Protein AF-0000000069711345 (afdb_homodimer)

InterPro domains:
  IPR002145 Ribbon-helix-helix protein, CopG [PF01402] (5-45)
  IPR010985 Ribbon-helix-helix [SSF47598] (5-46)
  IPR013321 Arc-type ribbon-helix-helix [G3DSA:1.10.1220.10] (12-53)

Sequence (204 aa):
MSTIKPVSVKLDADIKARVEHLAETRKRSSHWMMREAIREYVEREEKREALQQEALRAWEEHQTSGLHVTGDEVVSWLESWGSENEQAALHATNSLHCHCITMSTIKPVSVKLDADIKARVEHLAETRKRSSHWMMREAIREYVEREEKREALQQEALRAWEEHQTSGLHVTGDEVVSWLESWGSENEQAALHATNSLHCHCIT

Radius of gyration: 35.22 Å; Cα contacts (8 Å, |Δi|>4): 129; chains: 2; bounding box: 77×101×79 Å

Secondary structure (DSSP, 8-state):
---EEEEEEEEEHHHHHHHHHHHHHTT--HHHHHHHHHHHHHHHHHHHHHHHHHHHHHHHHHHHHHHHHHHHHHHHHHHHTTSTT-------S---------/---EEEEEEEEEHHHHHHHHHHHHHTT--HHHHHHHHHHHHHHHHHHHHHHHHHHHHHHHHHHHHHHHHHHHHHHHHHHHTTSTT-------S---------

Foldseek 3Di:
DPDDDDDDDDDDPVVLVVLCVVCVVVVHHSVVSVVVVVVVVVVVVVVVVVVVVVVVVVVVVVVVVVVVVVVVVVVVQVVLPPPPCNDPPPPDPPVPPPPPDD/DPDDDDDDDDDDPVVLVVLCVVCVVVVHDSVVSVVVVVVVVVVVVVVVVVVVVVVVVVVVVVVVVVVVVVVVVVVVQVVLPPPPCNDDPPPPPPVPPPPPDD

Structure (mmCIF, N/CA/C/O backbone):
data_AF-0000000069711345-model_v1
#
loop_
_entity.id
_entity.type
_entity.pdbx_description
1 polymer 'Transcriptional regulator CopG family'
#
loop_
_atom_site.group_PDB
_atom_site.id
_atom_site.type_symbol
_atom_site.label_atom_id
_atom_site.label_alt_id
_atom_site.label_comp_id
_atom_site.label_asym_id
_atom_site.label_entity_id
_atom_site.label_seq_id
_atom_site.pdbx_PDB_ins_code
_atom_site.Cartn_x
_atom_site.Cartn_y
_atom_site.Cartn_z
_atom_site.occupancy
_atom_site.B_iso_or_equiv
_atom_site.auth_seq_id
_atom_site.auth_comp_id
_atom_site.auth_asym_id
_atom_site.auth_atom_id
_atom_site.pdbx_PDB_model_num
ATOM 1 N N . MET A 1 1 ? 23.875 -12.602 9.477 1 54.06 1 MET A N 1
ATOM 2 C CA . MET A 1 1 ? 23.5 -11.195 9.359 1 54.06 1 MET A CA 1
ATOM 3 C C . MET A 1 1 ? 23.062 -10.867 7.938 1 54.06 1 MET A C 1
ATOM 5 O O . MET A 1 1 ? 23.672 -11.336 6.973 1 54.06 1 MET A O 1
ATOM 9 N N . SER A 1 2 ? 21.859 -10.484 7.707 1 69.69 2 SER A N 1
ATOM 10 C CA . SER A 1 2 ? 21.406 -10.391 6.32 1 69.69 2 SER A CA 1
ATOM 11 C C . SER A 1 2 ? 22.281 -9.422 5.527 1 69.69 2 SER A C 1
ATOM 13 O O . SER A 1 2 ? 22.625 -8.336 6.008 1 69.69 2 SER A O 1
ATOM 15 N N . THR A 1 3 ? 23.172 -9.922 4.676 1 90.44 3 THR A N 1
ATOM 16 C CA . THR A 1 3 ? 24.031 -9.188 3.764 1 90.44 3 THR A CA 1
ATOM 17 C C . THR A 1 3 ? 23.281 -8.047 3.094 1 90.44 3 THR A C 1
ATOM 19 O O . THR A 1 3 ? 22.109 -8.211 2.713 1 90.44 3 THR A O 1
ATOM 22 N N . ILE A 1 4 ? 23.75 -6.852 3.26 1 92.69 4 ILE A N 1
ATOM 23 C CA . ILE A 1 4 ? 23.188 -5.664 2.635 1 92.69 4 ILE A CA 1
ATOM 24 C C . ILE A 1 4 ? 23.766 -5.492 1.232 1 92.69 4 ILE A C 1
ATOM 26 O O . ILE A 1 4 ? 24.969 -5.672 1.023 1 92.69 4 ILE A O 1
ATOM 30 N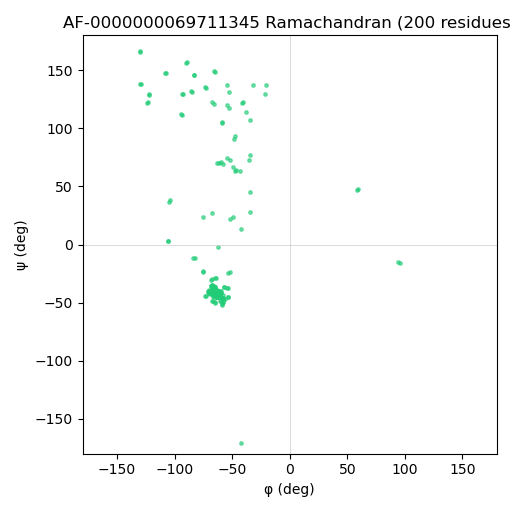 N . LYS A 1 5 ? 22.891 -5.27 0.294 1 94.38 5 LYS A N 1
ATOM 31 C CA . LYS A 1 5 ? 23.297 -5.082 -1.096 1 94.38 5 LYS A CA 1
ATOM 32 C C . LYS A 1 5 ? 22.797 -3.746 -1.64 1 94.38 5 LYS A C 1
ATOM 34 O O . LYS A 1 5 ? 21.609 -3.453 -1.576 1 94.38 5 LYS A O 1
ATOM 39 N N . PRO A 1 6 ? 23.734 -2.945 -2.098 1 96 6 PRO A N 1
ATOM 40 C CA . PRO A 1 6 ? 23.297 -1.698 -2.734 1 96 6 PRO A CA 1
ATOM 41 C C . PRO A 1 6 ? 22.688 -1.923 -4.117 1 96 6 PRO A C 1
ATOM 43 O O . PRO A 1 6 ? 23.172 -2.768 -4.875 1 96 6 PRO A O 1
ATOM 46 N N . VAL A 1 7 ? 21.609 -1.286 -4.375 1 97.81 7 VAL A N 1
ATOM 47 C CA . VAL A 1 7 ? 20.953 -1.342 -5.676 1 97.81 7 VAL A CA 1
ATOM 48 C C . VAL A 1 7 ? 20.656 0.074 -6.168 1 97.81 7 VAL A C 1
ATOM 50 O O . VAL A 1 7 ? 20.203 0.926 -5.395 1 97.81 7 VAL A O 1
ATOM 53 N N . SER A 1 8 ? 20.891 0.318 -7.469 1 98 8 SER A N 1
ATOM 54 C CA . SER A 1 8 ? 20.609 1.623 -8.055 1 98 8 SER A CA 1
ATOM 55 C C . SER A 1 8 ? 19.203 1.662 -8.672 1 98 8 SER A C 1
ATOM 57 O O . SER A 1 8 ? 18.844 0.777 -9.453 1 98 8 SER A O 1
ATOM 59 N N . VAL A 1 9 ? 18.531 2.676 -8.266 1 98.38 9 VAL A N 1
ATOM 60 C CA . VAL A 1 9 ? 17.188 2.865 -8.805 1 98.38 9 VAL A CA 1
ATOM 61 C C . VAL A 1 9 ? 17.094 4.23 -9.484 1 98.38 9 VAL A C 1
ATOM 63 O O . VAL A 1 9 ? 17.484 5.246 -8.906 1 98.38 9 VAL A O 1
ATOM 66 N N . LYS A 1 10 ? 16.609 4.238 -10.695 1 97.94 10 LYS A N 1
ATOM 67 C CA . LYS A 1 10 ? 16.469 5.484 -11.438 1 97.94 10 LYS A CA 1
ATOM 68 C C . LYS A 1 10 ? 15.062 6.059 -11.273 1 97.94 10 LYS A C 1
ATOM 70 O O . LYS A 1 10 ? 14.094 5.496 -11.789 1 97.94 10 LYS A O 1
ATOM 75 N N . LEU A 1 11 ? 15.016 7.168 -10.594 1 98.12 11 LEU A N 1
ATOM 76 C CA . LEU A 1 11 ? 13.734 7.801 -10.312 1 98.12 11 LEU A CA 1
ATOM 77 C C . LEU A 1 11 ? 13.555 9.07 -11.141 1 98.12 11 LEU A C 1
ATOM 79 O O . LEU A 1 11 ? 14.531 9.773 -11.422 1 98.12 11 LEU A O 1
ATOM 83 N N . ASP A 1 12 ? 12.297 9.289 -11.453 1 96.56 12 ASP A N 1
ATOM 84 C CA . ASP A 1 12 ? 11.984 10.617 -11.984 1 96.56 12 ASP A CA 1
ATOM 85 C C . ASP A 1 12 ? 12.219 11.695 -10.93 1 96.56 12 ASP A C 1
ATOM 87 O O . ASP A 1 12 ? 11.984 11.469 -9.734 1 96.56 12 ASP A O 1
ATOM 91 N N . ALA A 1 13 ? 12.602 12.875 -11.422 1 96.62 13 ALA A N 1
ATOM 92 C CA . ALA A 1 13 ? 12.906 13.977 -10.516 1 96.62 13 ALA A CA 1
ATOM 93 C C . ALA A 1 13 ? 11.711 14.297 -9.617 1 96.62 13 ALA A C 1
ATOM 95 O O . ALA A 1 13 ? 11.883 14.656 -8.453 1 96.62 13 ALA A O 1
ATOM 96 N N . ASP A 1 14 ? 10.562 14.188 -10.148 1 97.19 14 ASP A N 1
ATOM 97 C CA . ASP A 1 14 ? 9.336 14.492 -9.414 1 97.19 14 ASP A CA 1
ATOM 98 C C . ASP A 1 14 ? 9.141 13.516 -8.258 1 97.19 14 ASP A C 1
ATOM 100 O O . ASP A 1 14 ? 8.93 13.93 -7.113 1 97.19 14 ASP A O 1
ATOM 104 N N . ILE A 1 15 ? 9.234 12.234 -8.516 1 98.06 15 ILE A N 1
ATOM 105 C CA . ILE A 1 15 ? 9.055 11.211 -7.492 1 98.06 15 ILE A CA 1
ATOM 106 C C . ILE A 1 15 ? 10.141 11.344 -6.434 1 98.06 15 ILE A C 1
ATOM 108 O O . ILE A 1 15 ? 9.875 11.219 -5.238 1 98.06 15 ILE A O 1
ATOM 112 N N . LYS A 1 16 ? 11.336 11.617 -6.883 1 97.88 16 LYS A N 1
ATOM 113 C CA . LYS A 1 16 ? 12.422 11.805 -5.93 1 97.88 16 LYS A CA 1
ATOM 114 C C . LYS A 1 16 ? 12.133 12.969 -4.98 1 97.88 16 LYS A C 1
ATOM 116 O O . LYS A 1 16 ? 12.328 12.852 -3.771 1 97.88 16 LYS A O 1
ATOM 121 N N . ALA A 1 17 ? 11.672 14.055 -5.551 1 97.69 17 ALA A N 1
ATOM 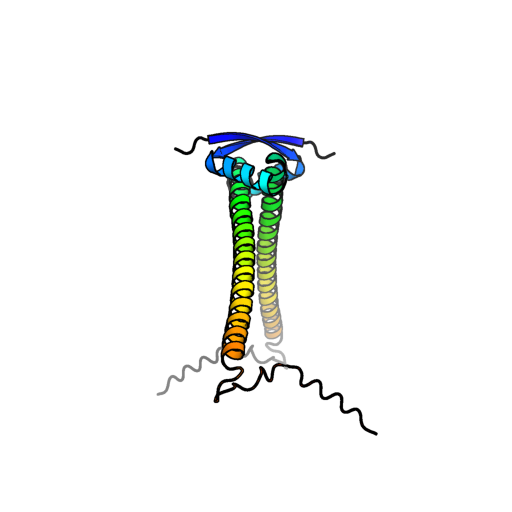122 C CA . ALA A 1 17 ? 11.359 15.234 -4.742 1 97.69 17 ALA A CA 1
ATOM 123 C C . ALA A 1 17 ? 10.242 14.93 -3.742 1 97.69 17 ALA A C 1
ATOM 125 O O . ALA A 1 17 ? 10.297 15.375 -2.592 1 97.69 17 ALA A O 1
ATOM 126 N N . ARG A 1 18 ? 9.297 14.188 -4.203 1 98.38 18 ARG A N 1
ATOM 127 C CA . ARG A 1 18 ? 8.164 13.836 -3.352 1 98.38 18 ARG A CA 1
ATOM 128 C C . ARG A 1 18 ? 8.594 12.898 -2.227 1 98.38 18 ARG A C 1
ATOM 130 O O . ARG A 1 18 ? 8.125 13.023 -1.094 1 98.38 18 ARG A O 1
ATOM 137 N N . VAL A 1 19 ? 9.523 11.977 -2.436 1 98.56 19 VAL A N 1
ATOM 138 C CA . VAL A 1 19 ? 10.086 11.109 -1.408 1 98.56 19 VAL A CA 1
ATOM 139 C C . VAL A 1 19 ? 10.812 11.953 -0.362 1 98.56 19 VAL A C 1
ATOM 141 O O . VAL A 1 19 ? 10.648 11.742 0.841 1 98.56 19 VAL A O 1
ATOM 144 N N . GLU A 1 20 ? 11.57 12.945 -0.874 1 98.25 20 GLU A N 1
ATOM 145 C CA . GLU A 1 20 ? 12.344 13.805 0.015 1 98.25 20 GLU A CA 1
ATOM 146 C C . GLU A 1 20 ? 11.422 14.656 0.893 1 98.25 20 GLU A C 1
ATOM 148 O O . GLU A 1 20 ? 11.672 14.805 2.092 1 98.25 20 GLU A O 1
ATOM 153 N N . HIS A 1 21 ? 10.383 15.133 0.271 1 98 21 HIS A N 1
ATOM 154 C CA . HIS A 1 21 ? 9.422 15.93 1.02 1 98 21 HIS A CA 1
ATOM 155 C C . HIS A 1 21 ? 8.742 15.102 2.104 1 98 21 HIS A C 1
ATOM 157 O O . HIS A 1 21 ? 8.648 15.531 3.256 1 98 21 HIS A O 1
ATOM 163 N N . LEU A 1 22 ? 8.344 13.875 1.769 1 98.25 22 LEU A N 1
ATOM 164 C CA . LEU A 1 22 ? 7.707 12.969 2.721 1 98.25 22 LEU A CA 1
ATOM 165 C C . LEU A 1 22 ? 8.656 12.625 3.861 1 98.25 22 LEU A C 1
ATOM 167 O O . LEU A 1 22 ? 8.25 12.594 5.027 1 98.25 22 LEU A O 1
ATOM 171 N N . ALA A 1 23 ? 9.883 12.367 3.486 1 98.38 23 ALA A N 1
ATOM 172 C CA . ALA A 1 23 ? 10.898 12.031 4.484 1 98.38 23 ALA A CA 1
ATOM 173 C C . ALA A 1 23 ? 11.086 13.172 5.48 1 98.38 23 ALA A C 1
ATOM 175 O O . ALA A 1 23 ? 11.125 12.945 6.691 1 98.38 23 ALA A O 1
ATOM 176 N N . GLU A 1 24 ? 11.117 14.43 4.953 1 97.19 24 GLU A N 1
ATOM 177 C CA . GLU A 1 24 ? 11.273 15.609 5.797 1 97.19 24 GLU A CA 1
ATOM 178 C C . GLU A 1 24 ? 10.078 15.781 6.734 1 97.19 24 GLU A C 1
ATOM 180 O O . GLU A 1 24 ? 10.25 16.016 7.93 1 97.19 24 GLU A O 1
ATOM 185 N N . THR A 1 25 ? 8.938 15.586 6.238 1 94.5 25 THR A N 1
ATOM 186 C CA . THR A 1 25 ? 7.703 15.766 6.992 1 94.5 25 THR A CA 1
ATOM 187 C C . THR A 1 25 ? 7.613 14.75 8.133 1 94.5 25 THR A C 1
ATOM 189 O O . THR A 1 25 ? 7.117 15.07 9.211 1 94.5 25 THR A O 1
ATOM 192 N N . ARG A 1 26 ? 8.242 13.57 7.957 1 95.25 26 ARG A N 1
ATOM 193 C CA . ARG A 1 26 ? 8.125 12.492 8.93 1 95.25 26 ARG A CA 1
ATOM 194 C C . ARG A 1 26 ? 9.414 12.344 9.742 1 95.25 26 ARG A C 1
ATOM 196 O O . ARG A 1 26 ? 9.547 11.406 10.531 1 95.25 26 ARG A O 1
ATOM 203 N N . LYS A 1 27 ? 10.32 13.266 9.438 1 97.44 27 LYS A N 1
ATOM 204 C CA . LYS A 1 27 ? 11.594 13.289 10.156 1 97.44 27 LYS A CA 1
ATOM 205 C C . LYS A 1 27 ? 12.336 11.961 10 1 97.44 27 LYS A C 1
ATOM 207 O O . LYS A 1 27 ? 12.789 11.383 10.984 1 97.44 27 LYS A O 1
ATOM 212 N N . ARG A 1 28 ? 12.375 11.531 8.75 1 97.38 28 ARG A N 1
ATOM 213 C CA . ARG A 1 28 ? 13.117 10.336 8.359 1 97.38 28 ARG A CA 1
ATOM 214 C C . ARG A 1 28 ? 14.023 10.617 7.168 1 97.38 28 ARG A C 1
ATOM 216 O O . ARG A 1 28 ? 13.922 11.672 6.543 1 97.38 28 ARG A O 1
ATOM 223 N N . SER A 1 29 ? 14.875 9.719 6.949 1 98.12 29 SER A N 1
ATOM 224 C CA . SER A 1 29 ? 15.719 9.875 5.766 1 98.12 29 SER A CA 1
ATOM 225 C C . SER A 1 29 ? 15.016 9.359 4.516 1 98.12 29 SER A C 1
ATOM 227 O O . SER A 1 29 ? 14.211 8.422 4.59 1 98.12 29 SER A O 1
ATOM 229 N N . SER A 1 30 ? 15.242 9.938 3.461 1 98.06 30 SER A N 1
ATOM 230 C CA . SER A 1 30 ? 14.703 9.461 2.189 1 98.06 30 SER A CA 1
ATOM 231 C C . SER A 1 30 ? 15.07 8 1.947 1 98.06 30 SER A C 1
ATOM 233 O O . SER A 1 30 ? 14.273 7.238 1.399 1 98.06 30 SER A O 1
ATOM 235 N N . HIS A 1 31 ? 16.312 7.633 2.355 1 98.06 31 HIS A N 1
ATOM 236 C CA . HIS A 1 31 ? 16.734 6.246 2.205 1 98.06 31 HIS A CA 1
ATOM 237 C C . HIS A 1 31 ? 15.867 5.309 3.029 1 98.06 31 HIS A C 1
ATOM 239 O O . HIS A 1 31 ? 15.438 4.262 2.537 1 98.06 31 HIS A O 1
ATOM 245 N N . TRP A 1 32 ? 15.648 5.688 4.188 1 98.06 32 TRP A N 1
ATOM 246 C CA . TRP A 1 32 ? 14.758 4.898 5.031 1 98.06 32 TRP A CA 1
ATOM 247 C C . TRP A 1 32 ? 13.391 4.727 4.375 1 98.06 32 TRP A C 1
ATOM 249 O O . TRP A 1 32 ? 12.836 3.623 4.355 1 98.06 32 TRP A O 1
ATOM 259 N N . MET A 1 33 ? 12.836 5.777 3.883 1 98.19 33 MET A N 1
ATOM 260 C CA . MET A 1 33 ? 11.516 5.766 3.254 1 98.19 33 MET A CA 1
ATOM 261 C C . MET A 1 33 ? 11.5 4.824 2.053 1 98.19 33 MET A C 1
ATOM 263 O O . MET A 1 33 ? 10.539 4.07 1.866 1 98.19 33 MET A O 1
ATOM 267 N N . MET A 1 34 ? 12.555 4.867 1.288 1 98.81 34 MET A N 1
ATOM 268 C CA . MET A 1 34 ? 12.641 4.027 0.098 1 98.81 34 MET A CA 1
ATOM 269 C C . MET A 1 34 ? 12.719 2.551 0.48 1 98.81 34 MET A C 1
ATOM 271 O O . MET A 1 34 ? 12.078 1.706 -0.145 1 98.81 34 MET A O 1
ATOM 275 N N . ARG A 1 35 ? 13.422 2.234 1.503 1 98.44 35 ARG A N 1
ATOM 276 C CA . ARG A 1 35 ? 13.5 0.861 1.991 1 98.44 35 ARG A CA 1
ATOM 277 C C . ARG A 1 35 ? 12.141 0.37 2.471 1 98.44 35 ARG A C 1
ATOM 279 O O . ARG A 1 35 ? 11.742 -0.763 2.186 1 98.44 35 ARG A O 1
ATOM 286 N N . GLU A 1 36 ? 11.531 1.25 3.121 1 98.44 36 GLU A N 1
ATOM 287 C CA . GLU A 1 36 ? 10.203 0.926 3.625 1 98.44 36 GLU A CA 1
ATOM 288 C C . GLU A 1 36 ? 9.211 0.724 2.48 1 98.44 36 GLU A C 1
ATOM 290 O O . GLU A 1 36 ? 8.391 -0.191 2.52 1 98.44 36 GLU A O 1
ATOM 295 N N . ALA A 1 37 ? 9.258 1.613 1.492 1 98.88 37 ALA A N 1
ATOM 296 C CA . ALA A 1 37 ? 8.414 1.504 0.304 1 98.88 37 ALA A CA 1
ATOM 297 C C . ALA A 1 37 ? 8.57 0.136 -0.354 1 98.88 37 ALA A C 1
ATOM 299 O O . ALA A 1 37 ? 7.578 -0.536 -0.644 1 98.88 37 ALA A O 1
ATOM 300 N N . ILE A 1 38 ? 9.75 -0.338 -0.501 1 98.88 38 ILE A N 1
ATOM 301 C CA . ILE A 1 38 ? 10.047 -1.596 -1.18 1 98.88 38 ILE A CA 1
ATOM 302 C C . ILE A 1 38 ? 9.625 -2.768 -0.298 1 98.88 38 ILE A C 1
ATOM 304 O O . ILE A 1 38 ? 8.969 -3.699 -0.767 1 98.88 38 ILE A O 1
ATOM 308 N N . ARG A 1 39 ? 9.953 -2.682 0.957 1 98.56 39 ARG A N 1
ATOM 309 C CA . ARG A 1 39 ? 9.578 -3.736 1.896 1 98.56 39 ARG A CA 1
ATOM 310 C C . ARG A 1 39 ? 8.062 -3.926 1.935 1 98.56 39 ARG A C 1
ATOM 312 O O . ARG A 1 39 ? 7.57 -5.047 1.786 1 98.56 39 ARG A O 1
ATOM 319 N N . GLU A 1 40 ? 7.355 -2.822 2.133 1 98.56 40 GLU A N 1
ATOM 320 C CA . GLU A 1 40 ? 5.898 -2.9 2.225 1 98.56 40 GLU A CA 1
ATOM 321 C C . GLU A 1 40 ? 5.293 -3.41 0.921 1 98.56 40 GLU A C 1
ATOM 323 O O . GLU A 1 40 ? 4.328 -4.18 0.938 1 98.56 40 GLU A O 1
ATOM 328 N N . TYR A 1 41 ? 5.789 -2.949 -0.166 1 98.81 41 TYR A N 1
ATOM 329 C CA . TYR A 1 41 ? 5.309 -3.4 -1.467 1 98.81 41 TYR A CA 1
ATOM 330 C C . TYR A 1 41 ? 5.461 -4.91 -1.609 1 98.81 41 TYR A C 1
ATOM 332 O O . TYR A 1 41 ? 4.508 -5.605 -1.976 1 98.81 41 TYR A O 1
ATOM 340 N N . VAL A 1 42 ? 6.637 -5.449 -1.309 1 98.62 42 VAL A N 1
ATOM 341 C CA . VAL A 1 42 ? 6.926 -6.875 -1.423 1 98.62 42 VAL A CA 1
ATOM 342 C C . VAL A 1 42 ? 5.98 -7.668 -0.523 1 98.62 42 VAL A C 1
ATOM 344 O O . VAL A 1 42 ? 5.355 -8.633 -0.968 1 98.62 42 VAL A O 1
ATOM 347 N N . GLU A 1 43 ? 5.836 -7.262 0.73 1 98.38 43 GLU A N 1
ATOM 348 C CA . GLU A 1 43 ? 4.977 -7.953 1.686 1 98.38 43 GLU A CA 1
ATOM 349 C C . GLU A 1 43 ? 3.525 -7.973 1.207 1 98.38 43 GLU A C 1
ATOM 351 O O . GLU A 1 43 ? 2.857 -9.008 1.274 1 98.38 43 GLU A O 1
ATOM 356 N N . ARG A 1 44 ? 3.068 -6.848 0.674 1 98.06 44 ARG A N 1
ATOM 357 C CA . ARG A 1 44 ? 1.695 -6.73 0.191 1 98.06 44 ARG A CA 1
ATOM 358 C C . ARG A 1 44 ? 1.469 -7.617 -1.028 1 98.06 44 ARG A C 1
ATOM 360 O O . ARG A 1 44 ? 0.464 -8.328 -1.109 1 98.06 44 ARG A O 1
ATOM 367 N N . GLU A 1 45 ? 2.465 -7.473 -2.006 1 97.88 45 GLU A N 1
ATOM 368 C CA . GLU A 1 45 ? 2.311 -8.258 -3.229 1 97.88 45 GLU A CA 1
ATOM 369 C C . GLU A 1 45 ? 2.396 -9.75 -2.941 1 97.88 45 GLU A C 1
ATOM 371 O O . GLU A 1 45 ? 1.688 -10.547 -3.559 1 97.88 45 GLU A O 1
ATOM 376 N N . GLU A 1 46 ? 3.244 -10.164 -2.02 1 98 46 GLU A N 1
ATOM 377 C CA . GLU A 1 46 ? 3.357 -11.578 -1.656 1 98 46 GLU A CA 1
ATOM 378 C C . GLU A 1 46 ? 2.088 -12.07 -0.969 1 98 46 GLU A C 1
ATOM 380 O O . GLU A 1 46 ? 1.647 -13.195 -1.204 1 98 46 GLU A O 1
ATOM 385 N N . LYS A 1 47 ? 1.495 -11.258 -0.14 1 98.31 47 LYS A N 1
ATOM 386 C CA . LYS A 1 47 ? 0.231 -11.602 0.501 1 98.31 47 LYS A CA 1
ATOM 387 C C . LYS A 1 47 ? -0.886 -11.75 -0.528 1 98.31 47 LYS A C 1
ATOM 389 O O . LYS A 1 47 ? -1.674 -12.695 -0.466 1 98.31 47 LYS A O 1
ATOM 394 N N . ARG A 1 48 ? -0.964 -10.812 -1.455 1 96.81 48 ARG A N 1
ATOM 395 C CA . ARG A 1 48 ? -1.954 -10.867 -2.525 1 96.81 48 ARG A CA 1
ATOM 396 C C . ARG A 1 48 ? -1.818 -12.148 -3.334 1 96.81 48 ARG A C 1
ATOM 398 O O . ARG A 1 48 ? -2.816 -12.812 -3.629 1 96.81 48 ARG A O 1
ATOM 405 N N . GLU A 1 49 ? -0.569 -12.445 -3.676 1 95.94 49 GLU A N 1
ATOM 406 C CA . GLU A 1 49 ? -0.311 -13.672 -4.426 1 95.94 49 GLU A CA 1
ATOM 407 C C . GLU A 1 49 ? -0.712 -14.906 -3.623 1 95.94 49 GLU A C 1
ATOM 409 O O . GLU A 1 49 ? -1.303 -15.844 -4.168 1 95.94 49 GLU A O 1
ATOM 414 N N . ALA A 1 50 ? -0.4 -14.945 -2.326 1 96.81 50 ALA A N 1
ATOM 415 C CA . ALA A 1 50 ? -0.738 -16.078 -1.461 1 96.81 50 ALA A CA 1
ATOM 416 C C . ALA A 1 50 ? -2.25 -16.266 -1.365 1 96.81 50 ALA A C 1
ATOM 418 O O . ALA A 1 50 ? -2.748 -17.391 -1.421 1 96.81 50 ALA A O 1
ATOM 419 N N . LEU A 1 51 ? -2.961 -15.148 -1.248 1 97.31 51 LEU A N 1
ATOM 420 C CA . LEU A 1 51 ? -4.418 -15.18 -1.171 1 97.31 51 LEU A CA 1
ATOM 421 C C . LEU A 1 51 ? -5.016 -15.719 -2.465 1 97.31 51 LEU A C 1
ATOM 423 O O . LEU A 1 51 ? -5.945 -16.531 -2.434 1 97.31 51 LEU A O 1
ATOM 427 N N . GLN A 1 52 ? -4.484 -15.234 -3.537 1 96.12 52 GLN A N 1
ATOM 428 C CA . GLN A 1 52 ? -4.949 -15.719 -4.836 1 96.12 52 GLN A CA 1
ATOM 429 C C . GLN A 1 52 ? -4.711 -17.219 -4.98 1 96.12 52 GLN A C 1
ATOM 431 O O . GLN A 1 52 ? -5.59 -17.953 -5.445 1 96.12 52 GLN A O 1
ATOM 436 N N . GLN A 1 53 ? -3.506 -17.672 -4.578 1 95.5 53 GLN A N 1
ATOM 437 C CA . GLN A 1 53 ? -3.16 -19.078 -4.668 1 95.5 53 GLN A CA 1
ATOM 438 C C . GLN A 1 53 ? -4.047 -19.922 -3.756 1 95.5 53 GLN A C 1
ATOM 440 O O . GLN A 1 53 ? -4.453 -21.031 -4.121 1 95.5 53 GLN A O 1
ATOM 445 N N . GLU A 1 54 ? -4.277 -19.391 -2.594 1 96.06 54 GLU A N 1
ATOM 446 C CA . GLU A 1 54 ? -5.152 -20.094 -1.651 1 96.06 54 GLU A CA 1
ATOM 447 C C . GLU A 1 54 ? -6.57 -20.219 -2.199 1 96.06 54 GLU A C 1
ATOM 449 O O . GLU A 1 54 ? -7.203 -21.266 -2.072 1 96.06 54 GLU A O 1
ATOM 454 N N . ALA A 1 55 ? -7.039 -19.188 -2.799 1 95.69 55 ALA A N 1
ATOM 455 C CA . ALA A 1 55 ? -8.367 -19.203 -3.412 1 95.69 55 ALA A CA 1
ATOM 456 C C . ALA A 1 55 ? -8.438 -20.219 -4.535 1 95.69 55 ALA A C 1
ATOM 458 O O . ALA A 1 55 ? -9.414 -20.969 -4.648 1 95.69 55 ALA A O 1
ATOM 459 N N . LEU A 1 56 ? -7.414 -20.25 -5.305 1 95.75 56 LEU A N 1
ATOM 460 C CA . LEU A 1 56 ? -7.348 -21.188 -6.418 1 95.75 56 LEU A CA 1
ATOM 461 C C . LEU A 1 56 ? -7.309 -22.625 -5.914 1 95.75 56 LEU A C 1
ATOM 463 O O . LEU A 1 56 ? -7.996 -23.5 -6.449 1 95.75 56 LEU A O 1
ATOM 467 N N . ARG A 1 57 ? -6.527 -22.797 -4.906 1 94.94 57 ARG A N 1
ATOM 468 C CA . ARG A 1 57 ? -6.418 -24.125 -4.32 1 94.94 57 ARG A CA 1
ATOM 469 C C . ARG A 1 57 ? -7.75 -24.578 -3.734 1 94.94 57 ARG A C 1
ATOM 471 O O . ARG A 1 57 ? -8.148 -25.734 -3.906 1 94.94 57 ARG A O 1
ATOM 478 N N . ALA A 1 58 ? -8.383 -23.688 -3.021 1 94.5 58 ALA A N 1
ATOM 479 C CA . ALA A 1 58 ? -9.688 -24 -2.432 1 94.5 58 ALA A CA 1
ATOM 480 C C . ALA A 1 58 ? -10.703 -24.359 -3.51 1 94.5 58 ALA A C 1
ATOM 482 O O . ALA A 1 58 ? -11.508 -25.266 -3.334 1 94.5 58 ALA A O 1
ATOM 483 N N . TRP A 1 59 ? -10.703 -23.703 -4.566 1 91.44 59 TRP A N 1
ATOM 4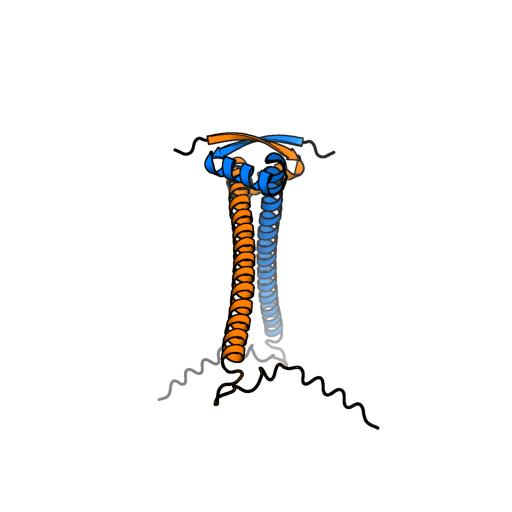84 C CA . TRP A 1 59 ? -11.594 -23.969 -5.691 1 91.44 59 TRP A CA 1
ATOM 485 C C . TRP A 1 59 ? -11.336 -25.344 -6.297 1 91.44 59 TRP A C 1
ATOM 487 O O . TRP A 1 59 ? -12.273 -26.094 -6.574 1 91.44 59 TRP A O 1
ATOM 497 N N . GLU A 1 60 ? -10.102 -25.672 -6.465 1 89.5 60 GLU A N 1
ATOM 498 C CA . GLU A 1 60 ? -9.703 -26.953 -7.012 1 89.5 60 GLU A CA 1
ATOM 499 C C . GLU A 1 60 ? -10.133 -28.094 -6.094 1 89.5 60 GLU A C 1
ATOM 501 O O . GLU A 1 60 ? -10.586 -29.141 -6.566 1 89.5 60 GLU A O 1
ATOM 506 N N . GLU A 1 61 ? -9.977 -27.875 -4.848 1 88.44 61 GLU A N 1
ATOM 507 C CA . GLU A 1 61 ? -10.367 -28.875 -3.871 1 88.44 61 GLU A CA 1
ATOM 508 C C . GLU A 1 61 ? -11.883 -29.094 -3.881 1 88.44 61 GLU A C 1
ATOM 510 O O . GLU A 1 61 ? -12.352 -30.234 -3.756 1 88.44 61 GLU A O 1
ATOM 515 N N . HIS A 1 62 ? -12.617 -28.047 -4.078 1 87.5 62 HIS A N 1
ATOM 516 C CA . HIS A 1 62 ? -14.07 -28.125 -4.113 1 87.5 62 HIS A CA 1
ATOM 517 C C . HIS A 1 62 ? -14.555 -28.859 -5.359 1 87.5 62 HIS A C 1
ATOM 519 O O . HIS A 1 62 ? -15.492 -29.656 -5.289 1 87.5 62 HIS A O 1
ATOM 525 N N . GLN A 1 63 ? -13.977 -28.656 -6.445 1 84 63 GLN A N 1
ATOM 526 C CA . GLN A 1 63 ? -14.32 -29.328 -7.691 1 84 63 GLN A CA 1
ATOM 527 C C . GLN A 1 63 ? -14.039 -30.828 -7.59 1 84 63 GLN A C 1
ATOM 529 O O . GLN A 1 63 ? -14.82 -31.656 -8.086 1 84 63 GLN A O 1
ATOM 534 N N . THR A 1 64 ? -12.945 -31.156 -6.984 1 83.38 64 THR A N 1
ATOM 535 C CA . THR A 1 64 ? -12.562 -32.562 -6.836 1 83.38 64 THR A CA 1
ATOM 536 C C . THR A 1 64 ? -13.492 -33.281 -5.867 1 83.38 64 THR A C 1
ATOM 538 O O . THR A 1 64 ? -13.867 -34.438 -6.09 1 83.38 64 THR A O 1
ATOM 541 N N . SER A 1 65 ? -13.766 -32.469 -4.832 1 80.88 65 SER A N 1
ATOM 542 C CA . SER A 1 65 ? -14.68 -33.062 -3.85 1 80.88 65 SER A CA 1
ATOM 543 C C . SER A 1 65 ? -16.078 -33.25 -4.43 1 80.88 65 SER A C 1
ATOM 545 O O . SER A 1 65 ? -16.734 -34.25 -4.152 1 80.88 65 SER A O 1
ATOM 547 N N . GLY A 1 66 ? -16.547 -32.281 -5.172 1 73 66 GLY A N 1
ATOM 548 C CA . GLY A 1 66 ? -17.828 -32.406 -5.852 1 73 66 GLY A CA 1
ATOM 549 C C . GLY A 1 66 ? -17.875 -33.594 -6.805 1 73 66 GLY A C 1
ATOM 550 O O . GLY A 1 66 ? -18.875 -34.312 -6.852 1 73 66 GLY A O 1
ATOM 551 N N . LEU A 1 67 ? -16.922 -33.812 -7.59 1 71.94 67 LEU A N 1
ATOM 552 C CA . LEU A 1 67 ? -16.812 -34.906 -8.531 1 71.94 67 LEU A CA 1
ATOM 553 C C . LEU A 1 67 ? -16.766 -36.25 -7.801 1 71.94 67 LEU A C 1
ATOM 555 O O . LEU A 1 67 ? -17.344 -37.25 -8.258 1 71.94 67 LEU A O 1
ATOM 559 N N . HIS A 1 68 ? -16.094 -36.25 -6.73 1 72.69 68 HIS A N 1
ATOM 560 C CA . HIS A 1 68 ? -15.984 -37.469 -5.938 1 72.69 68 HIS A CA 1
ATOM 561 C C . HIS A 1 68 ? -17.328 -37.844 -5.332 1 72.69 68 HIS A C 1
ATOM 563 O O . HIS A 1 68 ? -17.703 -39.031 -5.312 1 72.69 68 HIS A O 1
ATOM 569 N N . VAL A 1 69 ? -18.109 -36.812 -4.969 1 71.06 69 VAL A N 1
ATOM 570 C CA . VAL A 1 69 ? -19.422 -37.094 -4.398 1 71.06 69 VAL A CA 1
ATOM 571 C C . VAL A 1 69 ? -20.359 -37.625 -5.48 1 71.06 69 VAL A C 1
ATOM 573 O O . VAL A 1 69 ? -21.094 -38.594 -5.25 1 71.06 69 VAL A O 1
ATOM 576 N N . THR A 1 70 ? -20.25 -37.031 -6.609 1 73.12 70 THR A N 1
ATOM 577 C CA . THR A 1 70 ? -21.078 -37.531 -7.707 1 73.12 70 THR A CA 1
ATOM 578 C C . THR A 1 70 ? -20.656 -38.938 -8.125 1 73.12 70 THR A C 1
ATOM 580 O O . THR A 1 70 ? -21.516 -39.781 -8.375 1 73.12 70 THR A O 1
ATOM 583 N N . GLY A 1 71 ? -19.359 -39.094 -8.242 1 68.5 71 GLY A N 1
ATOM 584 C CA . GLY A 1 71 ? -18.859 -40.406 -8.609 1 68.5 71 GLY A CA 1
ATOM 585 C C . GLY A 1 71 ? -19.219 -41.5 -7.621 1 68.5 71 GLY A C 1
ATOM 586 O O . GLY A 1 71 ? -19.656 -42.594 -8.008 1 68.5 71 GLY A O 1
ATOM 587 N N . ASP A 1 72 ? -19.031 -41.156 -6.445 1 69.81 72 ASP A N 1
ATOM 588 C CA . ASP A 1 72 ? -19.375 -42.125 -5.406 1 69.81 72 ASP A CA 1
ATOM 589 C C . ASP A 1 72 ? -20.875 -42.406 -5.402 1 69.81 72 ASP A C 1
ATOM 591 O O . ASP A 1 72 ? -21.297 -43.562 -5.199 1 69.81 72 ASP A O 1
ATOM 595 N N . GLU A 1 73 ? -21.672 -41.375 -5.613 1 68.75 73 GLU A N 1
ATOM 596 C CA . GLU A 1 73 ? -23.109 -41.562 -5.703 1 68.75 73 GLU A CA 1
ATOM 597 C C . GLU A 1 73 ? -23.484 -42.406 -6.926 1 68.75 73 GLU A C 1
ATOM 599 O O . GLU A 1 73 ? -24.359 -43.25 -6.844 1 68.75 73 GLU A O 1
ATOM 604 N N . VAL A 1 74 ? -22.828 -42.219 -7.996 1 72.56 74 VAL A N 1
ATOM 605 C CA . VAL A 1 74 ? -23.078 -42.969 -9.211 1 72.56 74 VAL A CA 1
ATOM 606 C C . VAL A 1 74 ? -22.641 -44.406 -9.023 1 72.56 74 VAL A C 1
ATOM 608 O O . VAL A 1 74 ? -23.344 -45.344 -9.414 1 72.56 74 VAL A O 1
ATOM 611 N N . VAL A 1 75 ? -21.531 -44.594 -8.43 1 71.88 75 VAL A N 1
ATOM 612 C CA . VAL A 1 75 ? -21.016 -45.906 -8.172 1 71.88 75 VAL A CA 1
ATOM 613 C C . VAL A 1 75 ? -21.953 -46.656 -7.223 1 71.88 75 VAL A C 1
ATOM 615 O O . VAL A 1 75 ? -22.297 -47.812 -7.457 1 71.88 75 VAL A O 1
ATOM 618 N N . SER A 1 76 ? -22.438 -46.031 -6.238 1 73.81 76 SER A N 1
ATOM 619 C CA . SER A 1 76 ? -23.391 -46.625 -5.301 1 73.81 76 SER A CA 1
ATOM 620 C C . SER A 1 76 ? -24.703 -46.969 -5.996 1 73.81 76 SER A C 1
ATOM 622 O O . SER A 1 76 ? -25.266 -48.062 -5.754 1 73.81 76 SER A O 1
ATOM 624 N N . TRP A 1 77 ? -25.094 -46.094 -6.895 1 74.38 77 TRP A N 1
ATOM 625 C CA . TRP A 1 77 ? -26.328 -46.312 -7.641 1 74.38 77 TRP A CA 1
ATOM 626 C C . TRP A 1 77 ? -26.172 -47.469 -8.617 1 74.38 77 TRP A C 1
ATOM 628 O O . TRP A 1 77 ? -27.047 -48.344 -8.719 1 74.38 77 TRP A O 1
ATOM 638 N N . LEU A 1 78 ? -25.031 -47.469 -9.234 1 75.81 78 LEU A N 1
ATOM 639 C CA . LEU A 1 78 ? -24.781 -48.531 -10.188 1 75.81 78 LEU A CA 1
ATOM 640 C C . LEU A 1 78 ? -24.672 -49.875 -9.469 1 75.81 78 LEU A C 1
ATOM 642 O O . LEU A 1 78 ? -25.125 -50.906 -9.992 1 75.81 78 LEU A O 1
ATOM 646 N N . GLU A 1 79 ? -24.281 -49.938 -8.391 1 76.56 79 GLU A N 1
ATOM 647 C CA . GLU A 1 79 ? -24.141 -51.156 -7.609 1 76.56 79 GLU A CA 1
ATOM 648 C C . GLU A 1 79 ? -25.5 -51.656 -7.102 1 76.56 79 GLU A C 1
ATOM 650 O O . GLU A 1 79 ? -25.672 -52.844 -6.863 1 76.56 79 GLU A O 1
ATOM 655 N N . SER A 1 80 ? -26.469 -50.75 -7.008 1 73.62 80 SER A N 1
ATOM 656 C CA . SER A 1 80 ? -27.797 -51.156 -6.582 1 73.62 80 SER A CA 1
ATOM 657 C C . SER A 1 80 ? -28.609 -51.688 -7.754 1 73.62 80 SER A C 1
ATOM 659 O O . SER A 1 80 ? -29.672 -52.312 -7.555 1 73.62 80 SER A O 1
ATOM 661 N N . TRP A 1 81 ? -28.062 -51.469 -9.031 1 66.38 81 TRP A N 1
ATOM 662 C CA . TRP A 1 81 ? -28.766 -51.938 -10.219 1 66.38 81 TRP A CA 1
ATOM 663 C C . TRP A 1 81 ? -28.828 -53.469 -10.266 1 66.38 81 TRP A C 1
ATOM 665 O O . TRP A 1 81 ? -27.797 -54.125 -10.164 1 66.38 81 TRP A O 1
ATOM 675 N N . GLY A 1 82 ? -29.984 -54.094 -10.305 1 64.75 82 GLY A N 1
ATOM 676 C CA . GLY A 1 82 ? -30.188 -55.531 -10.367 1 64.75 82 GLY A CA 1
ATOM 677 C C . GLY A 1 82 ? -30.422 -56.156 -9.016 1 64.75 82 GLY A C 1
ATOM 678 O O . GLY A 1 82 ? -30.75 -57.344 -8.922 1 64.75 82 GLY A O 1
ATOM 679 N N . SER A 1 83 ? -30.141 -55.531 -7.977 1 69.75 83 SER A N 1
ATOM 680 C CA . SER A 1 83 ? -30.406 -56.062 -6.645 1 69.75 83 SER A CA 1
ATOM 681 C C . SER A 1 83 ? -31.797 -55.656 -6.152 1 69.75 83 SER A C 1
ATOM 683 O O . SER A 1 83 ? -32.469 -54.812 -6.781 1 69.75 83 SER A O 1
ATOM 685 N N . GLU A 1 84 ? -32.406 -56.375 -5.246 1 68.19 84 GLU A N 1
ATOM 686 C CA . GLU A 1 84 ? -33.75 -56.125 -4.691 1 68.19 84 GLU A CA 1
ATOM 687 C C . GLU A 1 84 ? -33.875 -54.688 -4.18 1 68.19 84 GLU A C 1
ATOM 689 O O . GLU A 1 84 ? -34.969 -54.156 -4.113 1 68.19 84 GLU A O 1
ATOM 694 N N . ASN A 1 85 ? -32.875 -54.094 -3.873 1 58.72 85 ASN A N 1
ATOM 695 C CA . ASN A 1 85 ? -32.844 -52.719 -3.322 1 58.72 85 ASN A CA 1
ATOM 696 C C . ASN A 1 85 ? -32.406 -51.719 -4.363 1 58.72 85 ASN A C 1
ATOM 698 O O . ASN A 1 85 ? -31.625 -50.812 -4.059 1 58.72 85 ASN A O 1
ATOM 702 N N . GLU A 1 86 ? -32.906 -52 -5.598 1 58 86 GLU A N 1
ATOM 703 C CA . GLU A 1 86 ? -3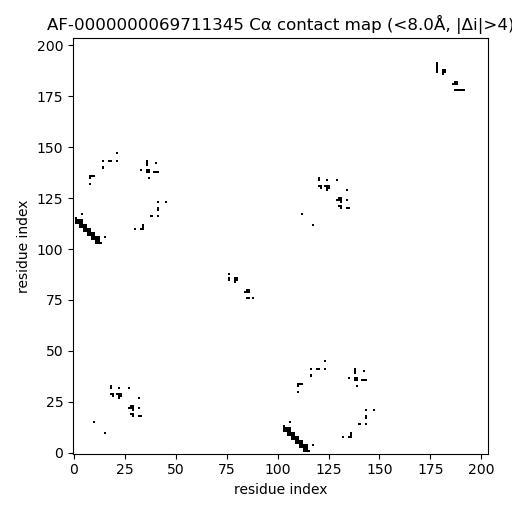2.562 -51.031 -6.648 1 58 86 GLU A CA 1
ATOM 704 C C . GLU A 1 86 ? -32.812 -49.625 -6.188 1 58 86 GLU A C 1
ATOM 706 O O . GLU A 1 86 ? -33.938 -49.281 -5.77 1 58 86 GLU A O 1
ATOM 711 N N . GLN A 1 87 ? -31.953 -48.938 -5.633 1 57.91 87 GLN A N 1
ATOM 712 C CA . GLN A 1 87 ? -32.094 -47.531 -5.234 1 57.91 87 GLN A CA 1
ATOM 713 C C . GLN A 1 87 ? -32.562 -46.656 -6.41 1 57.91 87 GLN A C 1
ATOM 715 O O . GLN A 1 87 ? -32.125 -46.875 -7.547 1 57.91 87 GLN A O 1
ATOM 720 N N . ALA A 1 88 ? -33.75 -46.062 -6.238 1 52.19 88 ALA A N 1
ATOM 721 C CA . ALA A 1 88 ? -34.375 -45.156 -7.203 1 52.19 88 ALA A CA 1
ATOM 722 C C . ALA A 1 88 ? -33.344 -44.312 -7.934 1 52.19 88 ALA A C 1
ATOM 724 O O . ALA A 1 88 ? -32.375 -43.875 -7.324 1 52.19 88 ALA A O 1
ATOM 725 N N . ALA A 1 89 ? -33.031 -44.5 -9.117 1 47.16 89 ALA A N 1
ATOM 726 C CA . ALA A 1 89 ? -32.281 -43.562 -9.914 1 47.16 89 ALA A CA 1
ATOM 727 C C . ALA A 1 89 ? -32.375 -42.156 -9.32 1 47.16 89 ALA A C 1
ATOM 729 O O . ALA A 1 89 ? -33.344 -41.812 -8.68 1 47.16 89 ALA A O 1
ATOM 730 N N . LEU A 1 90 ? -31.094 -41.312 -9.266 1 47.09 90 LEU A N 1
ATOM 731 C CA . LEU A 1 90 ? -31.047 -39.875 -8.938 1 47.09 90 LEU A CA 1
ATOM 732 C C . LEU A 1 90 ? -32.281 -39.188 -9.5 1 47.09 90 LEU A C 1
ATOM 734 O O . LEU A 1 90 ? -32.469 -39.125 -10.719 1 47.09 90 LEU A O 1
ATOM 738 N N . HIS A 1 91 ? -33.5 -39.312 -9.016 1 44.94 91 HIS A N 1
ATOM 739 C CA . HIS A 1 91 ? -34.469 -38.25 -9.242 1 44.94 91 HIS A CA 1
ATOM 740 C C . HIS A 1 91 ? -33.812 -36.875 -9.234 1 44.94 91 HIS A C 1
ATOM 742 O O . HIS A 1 91 ? -33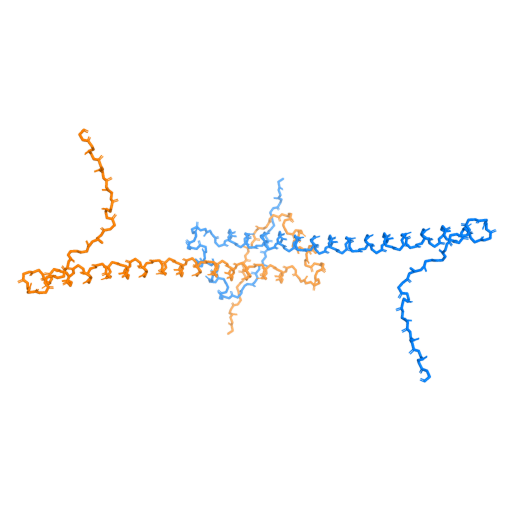.719 -36.25 -8.188 1 44.94 91 HIS A O 1
ATOM 748 N N . ALA A 1 92 ? -32.562 -36.719 -9.586 1 41.59 92 ALA A N 1
ATOM 749 C CA . ALA A 1 92 ? -31.969 -35.375 -9.773 1 41.59 92 ALA A CA 1
ATOM 750 C C . ALA A 1 92 ? -32.938 -34.469 -10.508 1 41.59 92 ALA A C 1
ATOM 752 O O . ALA A 1 92 ? -33.938 -34.906 -11.086 1 41.59 92 ALA A O 1
ATOM 753 N N . THR A 1 93 ? -32.531 -33.094 -11.031 1 42.09 93 THR A N 1
ATOM 754 C CA . THR A 1 93 ? -33.031 -31.797 -11.492 1 42.09 93 THR A CA 1
ATOM 755 C C . THR A 1 93 ? -33.875 -31.984 -12.758 1 42.09 93 THR A C 1
ATOM 757 O O . THR A 1 93 ? -34.281 -31 -13.391 1 42.09 93 THR A O 1
ATOM 760 N N . ASN A 1 94 ? -34.062 -33.094 -13.32 1 37.84 94 ASN A N 1
ATOM 761 C CA . ASN A 1 94 ? -34.75 -32.875 -14.586 1 37.84 94 ASN A CA 1
ATOM 762 C C . ASN A 1 94 ? -36.219 -32.562 -14.375 1 37.84 94 ASN A C 1
ATOM 764 O O . ASN A 1 94 ? -37.094 -33.406 -14.531 1 37.84 94 ASN A O 1
ATOM 768 N N . SER A 1 95 ? -36.688 -32.062 -13.242 1 37.44 95 SER A N 1
ATOM 769 C CA . SER A 1 95 ? -38.125 -31.688 -13.281 1 37.44 95 SER A CA 1
ATOM 770 C C . SER A 1 95 ? -38.406 -30.781 -14.469 1 37.44 95 SER A C 1
ATOM 772 O O . SER A 1 95 ? -38.5 -29.562 -14.305 1 37.44 95 SER A O 1
ATOM 774 N N . LEU A 1 96 ? -37.625 -30.688 -15.602 1 37.62 96 LEU A N 1
ATOM 775 C CA . LEU A 1 96 ? -38.25 -29.953 -16.703 1 37.62 96 LEU A CA 1
ATOM 776 C C . LEU A 1 96 ? -39.531 -30.625 -17.172 1 37.62 96 LEU A C 1
ATOM 778 O O . LEU A 1 96 ? -39.469 -31.703 -17.75 1 37.62 96 LEU A O 1
ATOM 782 N N . HIS A 1 97 ? -40.625 -30.625 -16.422 1 37.75 97 HIS A N 1
ATOM 783 C CA . HIS A 1 97 ? -42 -30.953 -16.812 1 37.75 97 HIS A CA 1
ATOM 784 C C . HIS A 1 97 ? -42.406 -30.234 -18.109 1 37.75 97 HIS A C 1
ATOM 786 O O . HIS A 1 97 ? -42.562 -29.016 -18.125 1 37.75 97 HIS A O 1
ATOM 792 N N . CYS A 1 98 ? -41.75 -30.5 -19.312 1 37.16 98 CYS A N 1
ATOM 793 C CA . CYS A 1 98 ? -42.344 -30.078 -20.578 1 37.16 98 CYS A CA 1
ATOM 794 C C . CYS A 1 98 ? -43.781 -30.562 -20.688 1 37.16 98 CYS A C 1
ATOM 796 O O . CYS A 1 98 ? -44.031 -31.766 -20.719 1 37.16 98 CYS A O 1
ATOM 798 N N . HIS A 1 99 ? -44.781 -30.016 -19.969 1 33.97 99 HIS A N 1
ATOM 799 C CA . HIS A 1 99 ? -46.188 -30.172 -20.203 1 33.97 99 HIS A CA 1
ATOM 800 C C . HIS A 1 99 ? -46.531 -29.906 -21.672 1 33.97 99 HIS A C 1
ATOM 802 O O . HIS A 1 99 ? -46.562 -28.75 -22.109 1 33.97 99 HIS A O 1
ATOM 808 N N . CYS A 1 100 ? -46.094 -30.719 -22.625 1 34.56 100 CYS A N 1
ATOM 809 C CA . CYS A 1 100 ? -46.656 -30.672 -23.984 1 34.56 100 CYS A CA 1
ATOM 810 C C . CYS A 1 100 ? -48.156 -30.922 -23.984 1 34.56 100 CYS A C 1
ATOM 812 O O . CYS A 1 100 ? -48.594 -32 -23.625 1 34.56 100 CYS A O 1
ATOM 814 N N . ILE A 1 101 ? -48.969 -29.969 -23.438 1 32.44 101 ILE A N 1
ATOM 815 C CA . ILE A 1 101 ? -50.406 -29.969 -23.547 1 32.44 101 ILE A CA 1
ATOM 816 C C . ILE A 1 101 ? -50.812 -30.047 -25.016 1 32.44 101 ILE A C 1
ATOM 818 O O . ILE A 1 101 ? -50.281 -29.312 -25.844 1 32.44 101 ILE A O 1
ATOM 822 N N . THR A 1 102 ? -51.906 -30.938 -25.391 1 30.84 102 THR A N 1
ATOM 823 C CA . THR A 1 102 ? -52.781 -30.969 -26.547 1 30.84 102 THR A CA 1
ATOM 824 C C . THR A 1 102 ? -53.469 -29.625 -26.75 1 30.84 102 THR A C 1
ATOM 826 O O . THR A 1 102 ? -53.938 -29.016 -25.797 1 30.84 102 THR A O 1
ATOM 829 N N . MET B 1 1 ? 10.844 17.078 -19.781 1 54.41 1 MET B N 1
ATOM 830 C CA . MET B 1 1 ? 11 15.641 -19.578 1 54.41 1 MET B CA 1
ATOM 831 C C . MET B 1 1 ? 11.5 15.344 -18.172 1 54.41 1 MET B C 1
ATOM 833 O O . MET B 1 1 ? 12.414 16 -17.672 1 54.41 1 MET B O 1
ATOM 837 N N . SER B 1 2 ? 10.758 14.688 -17.359 1 69.75 2 SER B N 1
ATOM 838 C CA . SER B 1 2 ? 11.18 14.617 -15.969 1 69.75 2 SER B CA 1
ATOM 839 C C . SER B 1 2 ? 12.555 13.977 -15.836 1 69.75 2 SER B C 1
ATOM 841 O O . SER B 1 2 ? 12.859 12.992 -16.516 1 69.75 2 SER B O 1
ATOM 843 N N . THR B 1 3 ? 13.594 14.75 -15.57 1 90.56 3 THR B N 1
ATOM 844 C CA . THR B 1 3 ? 14.969 14.344 -15.32 1 90.56 3 THR B CA 1
ATOM 845 C C . THR B 1 3 ? 15.016 13.102 -14.445 1 90.56 3 THR B C 1
ATOM 847 O O . THR B 1 3 ? 14.25 12.977 -13.484 1 90.56 3 THR B O 1
ATOM 850 N N . ILE B 1 4 ? 15.641 12.07 -14.922 1 92.88 4 ILE B N 1
ATOM 851 C CA . ILE B 1 4 ? 15.828 10.82 -14.195 1 92.88 4 ILE B CA 1
ATOM 852 C C . ILE B 1 4 ? 17.078 10.93 -13.312 1 92.88 4 ILE B C 1
ATOM 854 O O . ILE B 1 4 ? 18.109 11.438 -13.742 1 92.88 4 ILE B O 1
ATOM 858 N N . LYS B 1 5 ? 16.922 10.547 -12.086 1 94.38 5 LYS B N 1
ATOM 859 C CA . LYS B 1 5 ? 18.016 10.594 -11.125 1 94.38 5 LYS B CA 1
ATOM 860 C C . LYS B 1 5 ? 18.266 9.227 -10.508 1 94.38 5 LYS B C 1
ATOM 862 O O . LYS B 1 5 ? 17.344 8.617 -9.953 1 94.38 5 LYS B O 1
ATOM 867 N N . PRO B 1 6 ? 19.484 8.742 -10.68 1 96 6 PRO B N 1
ATOM 868 C CA . PRO B 1 6 ? 19.812 7.48 -10.016 1 96 6 PRO B CA 1
ATOM 869 C C . PRO B 1 6 ? 19.984 7.637 -8.508 1 96 6 PRO B C 1
ATOM 871 O O . PRO B 1 6 ? 20.531 8.641 -8.047 1 96 6 PRO B O 1
ATOM 874 N N . VAL B 1 7 ? 19.406 6.754 -7.762 1 97.81 7 VAL B N 1
ATOM 875 C CA . VAL B 1 7 ? 19.547 6.73 -6.309 1 97.81 7 VAL B CA 1
ATOM 876 C C . VAL B 1 7 ? 19.953 5.332 -5.848 1 97.81 7 VAL B C 1
ATOM 878 O O . VAL B 1 7 ? 19.422 4.332 -6.344 1 97.81 7 VAL B O 1
ATOM 881 N N . SER B 1 8 ? 20.891 5.277 -4.891 1 98 8 SER B N 1
ATOM 882 C CA . SER B 1 8 ? 21.328 3.994 -4.348 1 98 8 SER B CA 1
ATOM 883 C C . SER B 1 8 ? 20.531 3.623 -3.098 1 98 8 SER B C 1
ATOM 885 O O . SER B 1 8 ? 20.391 4.434 -2.178 1 98 8 SER B O 1
ATOM 887 N N . VAL B 1 9 ? 20.047 2.43 -3.158 1 98.38 9 VAL B N 1
ATOM 888 C CA . VAL B 1 9 ? 19.297 1.922 -2.014 1 98.38 9 VAL B CA 1
ATOM 889 C C . VAL B 1 9 ? 19.953 0.641 -1.498 1 98.38 9 VAL B C 1
ATOM 891 O O . VAL B 1 9 ? 20.234 -0.277 -2.273 1 98.38 9 VAL B O 1
ATOM 894 N N . LYS B 1 10 ? 20.203 0.599 -0.23 1 98 10 LYS B N 1
ATOM 895 C CA . LYS B 1 10 ? 20.812 -0.58 0.378 1 98 10 LYS B CA 1
ATOM 896 C C . LYS B 1 10 ? 19.75 -1.526 0.929 1 98 10 LYS B C 1
ATOM 898 O O . LYS B 1 10 ? 19.078 -1.211 1.916 1 98 10 LYS B O 1
ATOM 903 N N . LEU B 1 11 ? 19.656 -2.654 0.28 1 98.12 11 LEU B N 1
ATOM 904 C CA . LEU B 1 11 ? 18.641 -3.635 0.666 1 98.12 11 LEU B CA 1
ATOM 905 C C . LEU B 1 11 ? 19.281 -4.832 1.361 1 98.12 11 LEU B C 1
ATOM 907 O O . LEU B 1 11 ? 20.406 -5.223 1.025 1 98.12 11 LEU B O 1
ATOM 911 N N . ASP B 1 12 ? 18.484 -5.359 2.273 1 96.56 12 ASP B N 1
ATOM 912 C CA . ASP B 1 12 ? 18.875 -6.676 2.777 1 96.56 12 ASP B CA 1
ATOM 913 C C . ASP B 1 12 ? 18.797 -7.73 1.676 1 96.56 12 ASP B C 1
ATOM 915 O O . ASP B 1 12 ? 17.922 -7.668 0.806 1 96.56 12 ASP B O 1
ATOM 919 N N . ALA B 1 13 ? 19.688 -8.711 1.813 1 96.56 13 ALA B N 1
ATOM 920 C CA . ALA B 1 13 ? 19.75 -9.758 0.797 1 96.56 13 ALA B CA 1
ATOM 921 C C . ALA B 1 13 ? 18.406 -10.461 0.641 1 96.56 13 ALA B C 1
ATOM 923 O O . ALA B 1 13 ? 18.031 -10.852 -0.466 1 96.56 13 ALA B O 1
ATOM 924 N N . ASP B 1 14 ? 17.719 -10.633 1.695 1 97.25 14 ASP B N 1
ATOM 925 C CA . ASP B 1 14 ? 16.438 -11.312 1.685 1 97.25 14 ASP B CA 1
ATOM 926 C C . ASP B 1 14 ? 15.398 -10.523 0.881 1 97.25 14 ASP B C 1
ATOM 928 O O . ASP B 1 14 ? 14.75 -11.07 -0.009 1 97.25 14 ASP B O 1
ATOM 932 N N . ILE B 1 15 ? 15.266 -9.242 1.157 1 98.06 15 ILE B N 1
ATOM 933 C CA . ILE B 1 15 ? 14.305 -8.398 0.463 1 98.06 15 ILE B CA 1
ATOM 934 C C . ILE B 1 15 ? 14.664 -8.305 -1.018 1 98.06 15 ILE B C 1
ATOM 936 O O . ILE B 1 15 ? 13.789 -8.359 -1.883 1 98.06 15 ILE B O 1
ATOM 940 N N . LYS B 1 16 ? 15.945 -8.211 -1.279 1 97.81 16 LYS B N 1
ATOM 941 C CA . LYS B 1 16 ? 16.375 -8.172 -2.672 1 97.81 16 LYS B CA 1
ATOM 942 C C . LYS B 1 16 ? 15.961 -9.438 -3.416 1 97.81 16 LYS B C 1
ATOM 944 O O . LYS B 1 16 ? 15.453 -9.367 -4.539 1 97.81 16 LYS B O 1
ATOM 949 N N . ALA B 1 17 ? 16.188 -10.562 -2.775 1 97.69 17 ALA B N 1
ATOM 950 C CA . ALA B 1 17 ? 15.828 -11.844 -3.391 1 97.69 17 ALA B CA 1
ATOM 951 C C . ALA B 1 17 ? 14.32 -11.93 -3.633 1 97.69 17 ALA B C 1
ATOM 953 O O . ALA B 1 17 ? 13.883 -12.438 -4.672 1 97.69 17 ALA B O 1
ATOM 954 N N . ARG B 1 18 ? 13.594 -11.438 -2.689 1 98.31 18 ARG B N 1
ATOM 955 C CA . ARG B 1 18 ? 12.141 -11.477 -2.793 1 98.31 18 ARG B CA 1
ATOM 956 C C . ARG B 1 18 ? 11.641 -10.547 -3.9 1 98.31 18 ARG B C 1
ATOM 958 O O . ARG B 1 18 ? 10.703 -10.883 -4.625 1 98.31 18 ARG B O 1
ATOM 965 N N . VAL B 1 19 ? 12.25 -9.398 -4.137 1 98.56 19 VAL B N 1
ATOM 966 C CA . VAL B 1 19 ? 11.93 -8.492 -5.234 1 98.56 19 VAL B CA 1
ATOM 967 C C . VAL B 1 19 ? 12.203 -9.188 -6.57 1 98.56 19 VAL B C 1
ATOM 969 O O . VAL B 1 19 ? 11.375 -9.125 -7.488 1 98.56 19 VAL B O 1
ATOM 972 N N . GLU B 1 20 ? 13.352 -9.898 -6.602 1 98.25 20 GLU B N 1
ATOM 973 C CA . GLU B 1 20 ? 13.75 -10.586 -7.828 1 98.25 20 GLU B CA 1
ATOM 974 C C . GLU B 1 20 ? 12.781 -11.719 -8.164 1 98.25 20 GLU B C 1
ATOM 976 O O . GLU B 1 20 ? 12.398 -11.891 -9.32 1 98.25 20 GLU B O 1
ATOM 981 N N . HIS B 1 21 ? 12.391 -12.406 -7.148 1 98 21 HIS B N 1
ATOM 982 C CA . HIS B 1 21 ? 11.438 -13.492 -7.34 1 98 21 HIS B CA 1
ATOM 983 C C . HIS B 1 21 ? 10.094 -12.961 -7.844 1 98 21 HIS B C 1
ATOM 985 O O . HIS B 1 21 ? 9.539 -13.492 -8.812 1 98 21 HIS B O 1
ATOM 991 N N . LEU B 1 22 ? 9.609 -11.875 -7.242 1 98.25 22 LEU B N 1
ATOM 992 C CA . LEU B 1 22 ? 8.359 -11.258 -7.648 1 98.25 22 LEU B CA 1
ATOM 993 C C . LEU B 1 22 ? 8.438 -10.75 -9.086 1 98.25 22 LEU B C 1
ATOM 995 O O . LEU B 1 22 ? 7.492 -10.922 -9.859 1 98.25 22 LEU B O 1
ATOM 999 N N . ALA B 1 23 ? 9.555 -10.148 -9.391 1 98.38 23 ALA B N 1
ATOM 1000 C CA . ALA B 1 23 ? 9.758 -9.625 -10.734 1 98.38 23 ALA B CA 1
ATOM 1001 C C . ALA B 1 23 ? 9.703 -10.742 -11.773 1 98.38 23 ALA B C 1
ATOM 1003 O O . ALA B 1 23 ? 9.039 -10.609 -12.805 1 98.38 23 ALA B O 1
ATOM 1004 N N . GLU B 1 24 ? 10.352 -11.898 -11.438 1 97.19 24 GLU B N 1
ATOM 1005 C CA . GLU B 1 24 ? 10.359 -13.055 -12.328 1 97.19 24 GLU B CA 1
ATOM 1006 C C . GLU B 1 24 ? 8.953 -13.617 -12.516 1 97.19 24 GLU B C 1
ATOM 1008 O O . GLU B 1 24 ? 8.539 -13.898 -13.648 1 97.19 24 GLU B O 1
ATOM 1013 N N . THR B 1 25 ? 8.234 -13.711 -11.492 1 94.5 25 THR B N 1
ATOM 1014 C CA . THR B 1 25 ? 6.891 -14.273 -11.508 1 94.5 25 THR B CA 1
ATOM 1015 C C . THR B 1 25 ? 5.949 -13.422 -12.352 1 94.5 25 THR B C 1
ATOM 1017 O O . THR B 1 25 ? 5.066 -13.945 -13.031 1 94.5 25 THR B O 1
ATOM 1020 N N . ARG B 1 26 ? 6.227 -12.109 -12.438 1 95.25 26 ARG B N 1
ATOM 1021 C CA . ARG B 1 26 ? 5.332 -11.172 -13.117 1 95.25 26 ARG B CA 1
ATOM 1022 C C . ARG B 1 26 ? 5.906 -10.742 -14.461 1 95.25 26 ARG B C 1
ATOM 1024 O O . ARG B 1 26 ? 5.348 -9.875 -15.133 1 95.25 26 ARG B O 1
ATOM 1031 N N . LYS B 1 27 ? 7.051 -11.352 -14.75 1 97.44 27 LYS B N 1
ATOM 1032 C CA . LYS B 1 27 ? 7.711 -11.086 -16.031 1 97.44 27 LYS B CA 1
ATOM 1033 C C . LYS B 1 27 ? 8.031 -9.602 -16.172 1 97.44 27 LYS B C 1
ATOM 1035 O O . LYS B 1 27 ? 7.723 -8.992 -17.203 1 97.44 27 LYS B O 1
ATOM 1040 N N . ARG B 1 28 ? 8.602 -9.086 -15.109 1 97.38 28 ARG B N 1
ATOM 1041 C CA . ARG B 1 28 ? 9.078 -7.707 -15.062 1 97.38 28 ARG B CA 1
ATOM 1042 C C . ARG B 1 28 ? 10.508 -7.633 -14.539 1 97.38 28 ARG B C 1
ATOM 1044 O O . ARG B 1 28 ? 11.039 -8.625 -14.023 1 97.38 28 ARG B O 1
ATOM 1051 N N . SER B 1 29 ? 11.078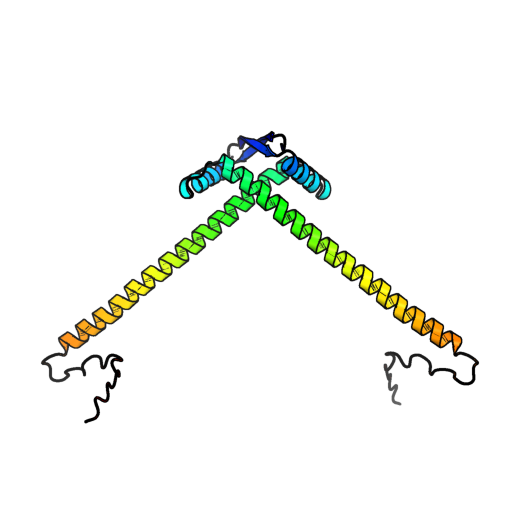 -6.516 -14.734 1 98.12 29 SER B N 1
ATOM 1052 C CA . SER B 1 29 ? 12.414 -6.34 -14.18 1 98.12 29 SER B CA 1
ATOM 1053 C C . SER B 1 29 ? 12.359 -5.934 -12.711 1 98.12 29 SER B C 1
ATOM 1055 O O . SER B 1 29 ? 11.414 -5.262 -12.281 1 98.12 29 SER B O 1
ATOM 1057 N N . SER B 1 30 ? 13.242 -6.352 -11.969 1 98.06 30 SER B N 1
ATOM 1058 C CA . SER B 1 30 ? 13.336 -5.938 -10.57 1 98.06 30 SER B CA 1
ATOM 1059 C C . SER B 1 30 ? 13.359 -4.418 -10.445 1 98.06 30 SER B C 1
ATOM 1061 O O . SER B 1 30 ? 12.789 -3.859 -9.508 1 98.06 30 SER B O 1
ATOM 1063 N N . HIS B 1 31 ? 14.055 -3.764 -11.414 1 98.12 31 HIS B N 1
ATOM 1064 C CA . HIS B 1 31 ? 14.102 -2.305 -11.406 1 98.12 31 HIS B CA 1
ATOM 1065 C C . HIS B 1 31 ? 12.711 -1.706 -11.578 1 98.12 31 HIS B C 1
ATOM 1067 O O . HIS B 1 31 ? 12.328 -0.784 -10.852 1 98.12 31 HIS B O 1
ATOM 1073 N N . TRP B 1 32 ? 12.023 -2.225 -12.453 1 98 32 TRP B N 1
ATOM 1074 C CA . TRP B 1 32 ? 10.648 -1.779 -12.648 1 98 32 TRP B CA 1
ATOM 1075 C C . TRP B 1 32 ? 9.836 -1.934 -11.367 1 98 32 TRP B C 1
ATOM 1077 O O . TRP B 1 32 ? 9.094 -1.027 -10.977 1 98 32 TRP B O 1
ATOM 1087 N N . MET B 1 33 ? 9.938 -3.045 -10.75 1 98.19 33 MET B N 1
ATOM 1088 C CA . MET B 1 33 ? 9.195 -3.342 -9.523 1 98.19 33 MET B CA 1
ATOM 1089 C C . MET B 1 33 ? 9.547 -2.354 -8.422 1 98.19 33 MET B C 1
ATOM 1091 O O . MET B 1 33 ? 8.664 -1.874 -7.707 1 98.19 33 MET B O 1
ATOM 1095 N N . MET B 1 34 ? 10.812 -2.047 -8.32 1 98.81 34 MET B N 1
ATOM 1096 C CA . MET B 1 34 ? 11.273 -1.122 -7.281 1 98.81 34 MET B CA 1
ATOM 1097 C C . MET B 1 34 ? 10.742 0.285 -7.539 1 98.81 34 MET B C 1
ATOM 1099 O O . MET B 1 34 ? 10.312 0.971 -6.609 1 98.81 34 MET B O 1
ATOM 1103 N N . ARG B 1 35 ? 10.695 0.701 -8.75 1 98.44 35 ARG B N 1
ATOM 1104 C CA . ARG B 1 35 ? 10.133 1.999 -9.102 1 98.44 35 ARG B CA 1
ATOM 1105 C C . ARG B 1 35 ? 8.648 2.061 -8.758 1 98.44 35 ARG B C 1
ATOM 1107 O O . ARG B 1 35 ? 8.164 3.064 -8.227 1 98.44 35 ARG B O 1
ATOM 1114 N N . GLU B 1 36 ? 8.047 0.999 -9.078 1 98.44 36 GLU B N 1
ATOM 1115 C CA . GLU B 1 36 ? 6.621 0.905 -8.789 1 98.44 36 GLU B CA 1
ATOM 1116 C C . GLU B 1 36 ? 6.363 0.921 -7.281 1 98.44 36 GLU B C 1
ATOM 1118 O O . GLU B 1 36 ? 5.422 1.569 -6.816 1 98.44 36 GLU B O 1
ATOM 1123 N N . ALA B 1 37 ? 7.16 0.167 -6.535 1 98.94 37 ALA B N 1
ATOM 1124 C CA . ALA B 1 37 ? 7.066 0.136 -5.078 1 98.94 37 ALA B CA 1
ATOM 1125 C C . ALA B 1 37 ? 7.16 1.542 -4.492 1 98.94 37 ALA B C 1
ATOM 1127 O O . ALA B 1 37 ? 6.324 1.94 -3.678 1 98.94 37 ALA B O 1
ATOM 1128 N N . ILE B 1 38 ? 8.078 2.33 -4.945 1 98.88 38 ILE B N 1
ATOM 1129 C CA . ILE B 1 38 ? 8.328 3.67 -4.426 1 98.88 38 ILE B CA 1
ATOM 1130 C C . ILE B 1 38 ? 7.207 4.613 -4.863 1 98.88 38 ILE B C 1
ATOM 1132 O O . ILE B 1 38 ? 6.664 5.363 -4.047 1 98.88 38 ILE B O 1
ATOM 1136 N N . ARG B 1 39 ? 6.836 4.516 -6.102 1 98.56 39 ARG B N 1
ATOM 1137 C CA . ARG B 1 39 ? 5.758 5.352 -6.621 1 98.56 39 ARG B CA 1
ATOM 1138 C C . ARG B 1 39 ? 4.461 5.117 -5.848 1 98.56 39 ARG B C 1
ATOM 1140 O O . ARG B 1 39 ? 3.834 6.07 -5.379 1 98.56 39 ARG B O 1
ATOM 1147 N N . GLU B 1 40 ? 4.082 3.85 -5.73 1 98.56 40 GLU B N 1
ATOM 1148 C CA . GLU B 1 40 ? 2.84 3.52 -5.043 1 98.56 40 GLU B CA 1
ATOM 1149 C C . GLU B 1 40 ? 2.891 3.945 -3.576 1 98.56 40 GLU B C 1
ATOM 1151 O O . GLU B 1 40 ? 1.894 4.418 -3.027 1 98.56 40 GLU B O 1
ATOM 1156 N N . TYR B 1 41 ? 3.986 3.723 -2.951 1 98.81 41 TYR B N 1
ATOM 1157 C CA . TYR B 1 41 ? 4.152 4.129 -1.56 1 98.81 41 TYR B CA 1
ATOM 1158 C C . TYR B 1 41 ? 3.938 5.629 -1.401 1 98.81 41 TYR B C 1
ATOM 1160 O O . TYR B 1 41 ? 3.172 6.066 -0.537 1 98.81 41 TYR B O 1
ATOM 1168 N N . VAL B 1 42 ? 4.574 6.441 -2.227 1 98.62 42 VAL B N 1
ATOM 1169 C CA . VAL B 1 42 ? 4.477 7.898 -2.172 1 98.62 42 VAL B CA 1
ATOM 1170 C C . VAL B 1 42 ? 3.027 8.328 -2.379 1 98.62 42 VAL B C 1
ATOM 1172 O O . VAL B 1 42 ? 2.488 9.117 -1.598 1 98.62 42 VAL B O 1
ATOM 1175 N N . GLU B 1 43 ? 2.367 7.801 -3.395 1 98.38 43 GLU B N 1
ATOM 1176 C CA . GLU B 1 43 ? 0.982 8.156 -3.699 1 98.38 43 GLU B CA 1
ATOM 1177 C C . GLU B 1 43 ? 0.058 7.812 -2.533 1 98.38 43 GLU B C 1
ATOM 1179 O O . GLU B 1 43 ? -0.799 8.617 -2.16 1 98.38 43 GLU B O 1
ATOM 1184 N N . ARG B 1 44 ? 0.276 6.656 -1.941 1 98.06 44 ARG B N 1
ATOM 1185 C CA . ARG B 1 44 ? -0.548 6.207 -0.824 1 98.06 44 ARG B CA 1
ATOM 1186 C C . ARG B 1 44 ? -0.335 7.09 0.401 1 98.06 44 ARG B C 1
ATOM 1188 O O . ARG B 1 44 ? -1.298 7.5 1.052 1 98.06 44 ARG B O 1
ATOM 1195 N N . GLU B 1 45 ? 1.023 7.301 0.704 1 97.88 45 GLU B N 1
ATOM 1196 C CA . GLU B 1 45 ? 1.324 8.102 1.885 1 97.88 45 GLU B CA 1
ATOM 1197 C C . GLU B 1 45 ? 0.835 9.539 1.713 1 97.88 45 GLU B C 1
ATOM 1199 O O . GLU B 1 45 ? 0.373 10.164 2.672 1 97.88 45 GLU B O 1
ATOM 1204 N N . GLU B 1 46 ? 0.912 10.094 0.528 1 98 46 GLU B N 1
ATOM 1205 C CA . GLU B 1 46 ? 0.427 11.453 0.272 1 98 46 GLU B CA 1
ATOM 1206 C C . GLU B 1 46 ? -1.093 11.523 0.387 1 98 46 GLU B C 1
ATOM 1208 O O . GLU B 1 46 ? -1.634 12.5 0.906 1 98 46 GLU B O 1
ATOM 1213 N N . LYS B 1 47 ? -1.777 10.516 -0.071 1 98.31 47 LYS B N 1
ATOM 1214 C CA . LYS B 1 47 ? -3.229 10.453 0.072 1 98.31 47 LYS B CA 1
ATOM 1215 C C . LYS B 1 47 ? -3.635 10.367 1.54 1 98.31 47 LYS B C 1
ATOM 1217 O O . LYS B 1 47 ? -4.562 11.047 1.976 1 98.31 47 LYS B O 1
ATOM 1222 N N . ARG B 1 48 ? -2.949 9.523 2.283 1 96.75 48 ARG B N 1
ATOM 1223 C CA . ARG B 1 48 ? -3.205 9.391 3.713 1 96.75 48 ARG B CA 1
ATOM 1224 C C . ARG B 1 48 ? -3.027 10.719 4.43 1 96.75 48 ARG B C 1
ATOM 1226 O O . ARG B 1 48 ? -3.863 11.109 5.25 1 96.75 48 ARG B O 1
ATOM 1233 N N . GLU B 1 49 ? -1.929 11.375 4.094 1 95.94 49 GLU B N 1
ATOM 1234 C CA . GLU B 1 49 ? -1.668 12.68 4.695 1 95.94 49 GLU B CA 1
ATOM 1235 C C . GLU B 1 49 ? -2.75 13.688 4.316 1 95.94 49 GLU B C 1
ATOM 1237 O O . GLU B 1 49 ? -3.197 14.469 5.156 1 95.94 49 GLU B O 1
ATOM 1242 N N . ALA B 1 50 ? -3.184 13.711 3.062 1 96.75 50 ALA B N 1
ATOM 1243 C CA . ALA B 1 50 ? -4.219 14.625 2.594 1 96.75 50 ALA B CA 1
ATOM 1244 C C . ALA B 1 50 ? -5.539 14.383 3.314 1 96.75 50 ALA B C 1
ATOM 1246 O O . ALA B 1 50 ? -6.227 15.328 3.709 1 96.75 50 ALA B O 1
ATOM 1247 N N . LEU B 1 51 ? -5.867 13.102 3.5 1 97.19 51 LEU B N 1
ATOM 1248 C CA . LEU B 1 51 ? -7.094 12.727 4.199 1 97.19 51 LEU B CA 1
ATOM 1249 C C . LEU B 1 51 ? -7.051 13.188 5.652 1 97.19 51 LEU B C 1
ATOM 1251 O O . LEU B 1 51 ? -8.039 13.703 6.176 1 97.19 51 LEU B O 1
ATOM 1255 N N . GLN B 1 52 ? -5.934 12.961 6.246 1 95.94 52 GLN B N 1
ATOM 1256 C CA . GLN B 1 52 ? -5.762 13.406 7.625 1 95.94 52 GLN B CA 1
ATOM 1257 C C . GLN B 1 52 ? -5.906 14.922 7.742 1 95.94 52 GLN B C 1
ATOM 1259 O O . GLN B 1 52 ? -6.574 15.414 8.648 1 95.94 52 GLN B O 1
ATOM 1264 N N . GLN B 1 53 ? -5.258 15.633 6.812 1 95.44 53 GLN B N 1
ATOM 1265 C CA . GLN B 1 53 ? -5.316 17.094 6.816 1 95.44 53 GLN B CA 1
ATOM 1266 C C . GLN B 1 53 ? -6.738 17.578 6.57 1 95.44 53 GLN B C 1
ATOM 1268 O O . GLN B 1 53 ? -7.18 18.562 7.18 1 95.44 53 GLN B O 1
ATOM 1273 N N . GLU B 1 54 ? -7.395 16.938 5.656 1 96.12 54 GLU B N 1
ATOM 1274 C CA . GLU B 1 54 ? -8.781 17.281 5.363 1 96.12 54 GLU B CA 1
ATOM 1275 C C . GLU B 1 54 ? -9.68 17.062 6.574 1 96.12 54 GLU B C 1
ATOM 1277 O O . GLU B 1 54 ? -10.547 17.875 6.879 1 96.12 54 GLU B O 1
ATOM 1282 N N . ALA B 1 55 ? -9.461 15.984 7.254 1 95.62 55 ALA B N 1
ATOM 1283 C CA . ALA B 1 55 ? -10.219 15.695 8.469 1 95.62 55 ALA B CA 1
ATOM 1284 C C . ALA B 1 55 ? -9.977 16.75 9.539 1 95.62 55 ALA B C 1
ATOM 1286 O O . ALA B 1 55 ? -10.914 17.203 10.203 1 95.62 55 ALA B O 1
ATOM 1287 N N . LEU B 1 56 ? -8.766 17.125 9.664 1 95.69 56 LEU B N 1
ATOM 1288 C CA . LEU B 1 56 ? -8.391 18.141 10.648 1 95.69 56 LEU B CA 1
ATOM 1289 C C . LEU B 1 56 ? -9.016 19.484 10.305 1 95.69 56 LEU B C 1
ATOM 1291 O O . LEU B 1 56 ? -9.531 20.172 11.188 1 95.69 56 LEU B O 1
ATOM 1295 N N . ARG B 1 57 ? -8.945 19.766 9.055 1 95 57 ARG B N 1
ATOM 1296 C CA . ARG B 1 57 ? -9.531 21.031 8.594 1 95 57 ARG B CA 1
ATOM 1297 C C . ARG B 1 57 ? -11.039 21.047 8.82 1 95 57 ARG B C 1
ATOM 1299 O O . ARG B 1 57 ? -11.586 22.062 9.258 1 95 57 ARG B O 1
ATOM 1306 N N . ALA B 1 58 ? -11.672 19.969 8.477 1 94.62 58 ALA B N 1
ATOM 1307 C CA . ALA B 1 58 ? -13.117 19.859 8.672 1 94.62 58 ALA B CA 1
ATOM 1308 C C . ALA B 1 58 ? -13.484 20 10.141 1 94.62 58 ALA B C 1
ATOM 1310 O O . ALA B 1 58 ? -14.477 20.656 10.477 1 94.62 58 ALA B O 1
ATOM 1311 N N . TRP B 1 59 ? -12.766 19.469 11.016 1 91.5 59 TRP B N 1
ATOM 1312 C CA . TRP B 1 59 ? -12.977 19.562 12.453 1 91.5 59 TRP B CA 1
ATOM 1313 C C . TRP B 1 59 ? -12.828 21 12.938 1 91.5 59 TRP B C 1
ATOM 1315 O O . TRP B 1 59 ? -13.648 21.5 13.711 1 91.5 59 TRP B O 1
ATOM 1325 N N . GLU B 1 60 ? -11.82 21.672 12.453 1 89.75 60 GLU B N 1
ATOM 1326 C CA . GLU B 1 60 ? -11.57 23.078 12.805 1 89.75 60 GLU B CA 1
ATOM 1327 C C . GLU B 1 60 ? -12.711 23.969 12.336 1 89.75 60 GLU B C 1
ATOM 1329 O O . GLU B 1 60 ? -13.125 24.891 13.055 1 89.75 60 GLU B O 1
ATOM 1334 N N . GLU B 1 61 ? -13.164 23.688 11.164 1 88.69 61 GLU B N 1
ATOM 1335 C CA . GLU B 1 61 ? -14.273 24.469 10.617 1 88.69 61 GLU B CA 1
ATOM 1336 C C . GLU B 1 61 ? -15.547 24.266 11.422 1 88.69 61 GLU B C 1
ATOM 1338 O O . GLU B 1 61 ? -16.312 25.203 11.648 1 88.69 61 GLU B O 1
ATOM 1343 N N . HIS B 1 62 ? -15.742 23.062 11.898 1 87.81 62 HIS B N 1
ATOM 1344 C CA . HIS B 1 62 ? -16.922 22.75 12.688 1 87.81 62 HIS B CA 1
ATOM 1345 C C . HIS B 1 62 ? -16.875 23.422 14.055 1 87.81 62 HIS B C 1
ATOM 1347 O O . HIS B 1 62 ? -17.891 23.938 14.539 1 87.81 62 HIS B O 1
ATOM 1353 N N . GLN B 1 63 ? -15.797 23.484 14.672 1 84.31 63 GLN B N 1
ATOM 1354 C CA . GLN B 1 63 ? -15.617 24.156 15.961 1 84.31 63 GLN B CA 1
ATOM 1355 C C . GLN B 1 63 ? -15.859 25.656 15.844 1 84.31 63 GLN B C 1
ATOM 1357 O O . GLN B 1 63 ? -16.469 26.266 16.719 1 84.31 63 GLN B O 1
ATOM 1362 N N . THR B 1 64 ? -15.375 26.203 14.773 1 83.81 64 THR B N 1
ATOM 1363 C CA . THR B 1 64 ? -15.523 27.641 14.547 1 83.81 64 THR B CA 1
ATOM 1364 C C . THR B 1 64 ? -16.984 27.984 14.258 1 83.81 64 THR B C 1
ATOM 1366 O O . THR B 1 64 ? -17.484 29.016 14.734 1 83.81 64 THR B O 1
ATOM 1369 N N . SER B 1 65 ? -17.516 27.062 13.461 1 81.25 65 SER B N 1
ATOM 1370 C CA . SER B 1 65 ? -18.922 27.281 13.133 1 81.25 65 SER B CA 1
ATOM 1371 C C . SER B 1 65 ? -19.797 27.125 14.367 1 81.25 65 SER B C 1
ATOM 1373 O O . SER B 1 65 ? -20.766 27.875 14.547 1 81.25 65 SER B O 1
ATOM 1375 N N . GLY B 1 66 ? -19.547 26.125 15.172 1 73.44 66 GLY B N 1
ATOM 1376 C CA . GLY B 1 66 ? -20.266 25.938 16.422 1 73.44 66 GLY B CA 1
ATOM 1377 C C . GLY B 1 66 ? -20.141 27.125 17.359 1 73.44 66 GLY B C 1
ATOM 1378 O O . GLY B 1 66 ? -21.125 27.547 17.969 1 73.44 66 GLY B O 1
ATOM 1379 N N . LEU B 1 67 ? -19.031 27.688 17.531 1 72.62 67 LEU B N 1
ATOM 1380 C CA . LEU B 1 67 ? -18.781 28.859 18.375 1 72.62 67 LEU B CA 1
ATOM 1381 C C . LEU B 1 67 ? -19.5 30.094 17.828 1 72.62 67 LEU B C 1
ATOM 1383 O O . LEU B 1 67 ? -20 30.906 18.594 1 72.62 67 LEU B O 1
ATOM 1387 N N . HIS B 1 68 ? -19.5 30.172 16.562 1 73 68 HIS B N 1
ATOM 1388 C CA . HIS B 1 68 ? -20.188 31.312 15.938 1 73 68 HIS B CA 1
ATOM 1389 C C . HIS B 1 68 ? -21.688 31.234 16.156 1 73 68 HIS B C 1
ATOM 1391 O O . HIS B 1 68 ? -22.328 32.25 16.422 1 73 68 HIS B O 1
ATOM 1397 N N . VAL B 1 69 ? -22.219 30.016 16.172 1 71.44 69 VAL B N 1
ATOM 1398 C CA . VAL B 1 69 ? -23.656 29.844 16.391 1 71.44 69 VAL B CA 1
ATOM 1399 C C . VAL B 1 69 ? -24 30.188 17.828 1 71.44 69 VAL B C 1
ATOM 1401 O O . VAL B 1 69 ? -24.984 30.875 18.094 1 71.44 69 VAL B O 1
ATOM 1404 N N . THR B 1 70 ? -23.156 29.734 18.688 1 73.44 70 THR B N 1
ATOM 1405 C CA . THR B 1 70 ? -23.391 30.047 20.094 1 73.44 70 THR B CA 1
ATOM 1406 C C . THR B 1 70 ? -23.234 31.547 20.344 1 73.44 70 THR B C 1
ATOM 1408 O O . THR B 1 70 ? -24.031 32.156 21.078 1 73.44 70 THR B O 1
ATOM 1411 N N . GLY B 1 71 ? -22.203 32.094 19.766 1 68.69 71 GLY B N 1
ATOM 1412 C CA . GLY B 1 71 ? -21.984 33.5 19.922 1 68.69 71 GLY B CA 1
ATOM 1413 C C . GLY B 1 71 ? -23.094 34.375 19.344 1 68.69 71 GLY B C 1
ATOM 1414 O O . GLY B 1 71 ? -23.547 35.312 20 1 68.69 71 GLY B O 1
ATOM 1415 N N . ASP B 1 72 ? -23.438 34 18.219 1 70.06 72 ASP B N 1
ATOM 1416 C CA . ASP B 1 72 ? -24.531 34.75 17.578 1 70.06 72 ASP B CA 1
ATOM 1417 C C . ASP B 1 72 ? -25.828 34.594 18.359 1 70.06 72 ASP B C 1
ATOM 1419 O O . ASP B 1 72 ? -26.594 35.531 18.5 1 70.06 72 ASP B O 1
ATOM 1423 N N . GLU B 1 73 ? -26.062 33.406 18.859 1 68.94 73 GLU B N 1
ATOM 1424 C CA . GLU B 1 73 ? -27.234 33.156 19.688 1 68.94 73 GLU B CA 1
ATOM 1425 C C . GLU B 1 73 ? -27.156 33.938 20.984 1 68.94 73 GLU B C 1
ATOM 1427 O O . GLU B 1 73 ? -28.156 34.5 21.438 1 68.94 73 GLU B O 1
ATOM 1432 N N . VAL B 1 74 ? -26.016 34.031 21.562 1 72.38 74 VAL B N 1
ATOM 1433 C CA . VAL B 1 74 ? -25.812 34.781 22.797 1 72.38 74 VAL B CA 1
ATOM 1434 C C . VAL B 1 74 ? -25.969 36.281 22.531 1 72.38 74 VAL B C 1
ATOM 1436 O O . VAL B 1 74 ? -26.609 37 23.297 1 72.38 74 VAL B O 1
ATOM 1439 N N . VAL B 1 75 ? -25.438 36.688 21.453 1 71.75 75 VAL B N 1
ATOM 1440 C CA . VAL B 1 75 ? -25.531 38.125 21.094 1 71.75 75 VAL B CA 1
ATOM 1441 C C . VAL B 1 75 ? -26.984 38.469 20.812 1 71.75 75 VAL B C 1
ATOM 1443 O O . VAL B 1 75 ? -27.484 39.5 21.297 1 71.75 75 VAL B O 1
ATOM 1446 N N . SER B 1 76 ? -27.688 37.625 20.172 1 73.81 76 SER B N 1
ATOM 1447 C CA . SER B 1 76 ? -29.109 37.844 19.891 1 73.81 76 SER B CA 1
ATOM 1448 C C . SER B 1 76 ? -29.922 37.875 21.188 1 73.81 76 SER B C 1
ATOM 1450 O O . SER B 1 76 ? -30.812 38.719 21.344 1 73.81 76 SER B O 1
ATOM 1452 N N . TRP B 1 77 ? -29.531 37 22.094 1 74.81 77 TRP B N 1
ATOM 1453 C CA . TRP B 1 77 ? -30.219 36.906 23.375 1 74.81 77 TRP B CA 1
ATOM 1454 C C . TRP B 1 77 ? -29.922 38.125 24.219 1 74.81 77 TRP B C 1
ATOM 1456 O O . TRP B 1 77 ? -30.844 38.719 24.828 1 74.81 77 TRP B O 1
ATOM 1466 N N . LEU B 1 78 ? -28.703 38.531 24.156 1 76.31 78 LEU B N 1
ATOM 1467 C CA . LEU B 1 78 ? -28.312 39.688 24.922 1 76.31 78 LEU B CA 1
ATOM 1468 C C . LEU B 1 78 ? -28.984 40.969 24.359 1 76.31 78 LEU B C 1
ATOM 1470 O O . LEU B 1 78 ? -29.375 41.844 25.125 1 76.31 78 LEU B O 1
ATOM 1474 N N . GLU B 1 79 ? -29.203 41 23.234 1 76.81 79 GLU B N 1
ATOM 1475 C CA . GLU B 1 79 ? -29.828 42.125 22.594 1 76.81 79 GLU B CA 1
ATOM 1476 C C . GLU B 1 79 ? -31.328 42.188 22.875 1 76.81 79 GLU B C 1
ATOM 1478 O O . GLU B 1 79 ? -31.938 43.25 22.844 1 76.81 79 GLU B O 1
ATOM 1483 N N . SER B 1 80 ? -31.891 41.031 23.203 1 74.06 80 SER B N 1
ATOM 1484 C CA . SER B 1 80 ? -33.312 41 23.547 1 74.06 80 SER B CA 1
ATOM 1485 C C . SER B 1 80 ? -33.531 41.406 25 1 74.06 80 SER B C 1
ATOM 1487 O O . SER B 1 80 ? -34.688 41.656 25.406 1 74.06 80 SER B O 1
ATOM 1489 N N . TRP B 1 81 ? -32.375 41.469 25.781 1 67.19 81 TRP B N 1
ATOM 1490 C CA . TRP B 1 81 ? -32.5 41.781 27.203 1 67.19 81 TRP B CA 1
ATOM 1491 C C . TRP B 1 81 ? -32.969 43.219 27.391 1 67.19 81 TRP B C 1
ATOM 1493 O O . TRP B 1 81 ? -32.375 44.156 26.828 1 67.19 81 TRP B O 1
ATOM 1503 N N . GLY B 1 82 ? -34.062 43.438 28.062 1 65.31 82 GLY B N 1
ATOM 1504 C CA . GLY B 1 82 ? -34.625 44.781 28.344 1 65.31 82 GLY B CA 1
ATOM 1505 C C . GLY B 1 82 ? -35.656 45.188 27.328 1 65.31 82 GLY B C 1
ATOM 1506 O O . GLY B 1 82 ? -36.312 46.25 27.5 1 65.31 82 GLY B O 1
ATOM 1507 N N . SER B 1 83 ? -35.781 44.594 26.25 1 70.5 83 SER B N 1
ATOM 1508 C CA . SER B 1 83 ? -36.812 44.906 25.281 1 70.5 83 SER B CA 1
ATOM 1509 C C . SER B 1 83 ? -38.094 44.094 25.531 1 70.5 83 SER B C 1
ATOM 1511 O O . SER B 1 83 ? -38.094 43.188 26.359 1 70.5 83 SER B O 1
ATOM 1513 N N . GLU B 1 84 ? -39.219 44.531 25.078 1 69.81 84 GLU B N 1
ATOM 1514 C CA . GLU B 1 84 ? -40.5 43.875 25.25 1 69.81 84 GLU B CA 1
ATOM 1515 C C . GLU B 1 84 ? -40.469 42.438 24.797 1 69.81 84 GLU B C 1
ATOM 1517 O O . GLU B 1 84 ? -41.25 41.594 25.266 1 69.81 84 GLU B O 1
ATOM 1522 N N . ASN B 1 85 ? -39.656 42.094 23.984 1 59.47 85 ASN B N 1
ATOM 1523 C CA . ASN B 1 85 ? -39.531 40.75 23.406 1 59.47 85 ASN B CA 1
ATOM 1524 C C . ASN B 1 85 ? -38.344 40 23.984 1 59.47 85 ASN B C 1
ATOM 1526 O O . ASN B 1 85 ? -37.625 39.312 23.266 1 59.47 85 ASN B O 1
ATOM 1530 N N . GLU B 1 86 ? -38.188 40.281 25.266 1 59.47 86 GLU B N 1
ATOM 1531 C CA . GLU B 1 86 ? -37.094 39.594 25.938 1 59.47 86 GLU B CA 1
ATOM 1532 C C . GLU B 1 86 ? -37.125 38.094 25.609 1 59.47 86 GLU B C 1
ATOM 1534 O O . GLU B 1 86 ? -38.156 37.438 25.797 1 59.47 86 GLU B O 1
ATOM 1539 N N . GLN B 1 87 ? -36.469 37.594 24.656 1 59.41 87 GLN B N 1
ATOM 1540 C CA . GLN B 1 87 ? -36.344 36.188 24.328 1 59.41 87 GLN B CA 1
ATOM 1541 C C . GLN B 1 87 ? -35.844 35.375 25.516 1 59.41 87 GLN B C 1
ATOM 1543 O O . GLN B 1 87 ? -35 35.812 26.281 1 59.41 87 GLN B O 1
ATOM 1548 N N . ALA B 1 88 ? -36.719 34.375 25.922 1 54.34 88 ALA B N 1
ATOM 1549 C CA . ALA B 1 88 ? -36.438 33.5 27.047 1 54.34 88 ALA B CA 1
ATOM 1550 C C . ALA B 1 88 ? -34.969 33.125 27.094 1 54.34 88 ALA B C 1
ATOM 1552 O O . ALA B 1 88 ? -34.312 32.938 26.047 1 54.34 88 ALA B O 1
ATOM 1553 N N . ALA B 1 89 ? -34.219 33.469 27.984 1 49.38 89 ALA B N 1
ATOM 1554 C CA . ALA B 1 89 ? -32.875 32.938 28.234 1 49.38 89 ALA B CA 1
ATOM 1555 C C . ALA B 1 89 ? -32.719 31.562 27.594 1 49.38 89 ALA B C 1
ATOM 1557 O O . ALA B 1 89 ? -33.688 30.766 27.547 1 49.38 89 ALA B O 1
ATOM 1558 N N . LEU B 1 90 ? -31.531 31.297 26.719 1 48.81 90 LEU B N 1
ATOM 1559 C CA . LEU B 1 90 ? -31.188 29.953 26.266 1 48.81 90 LEU B CA 1
ATOM 1560 C C . LEU B 1 90 ? -31.531 28.906 27.344 1 48.81 90 LEU B C 1
ATOM 1562 O O . LEU B 1 90 ? -31.031 28.969 28.453 1 48.81 90 LEU B O 1
ATOM 1566 N N . HIS B 1 91 ? -32.781 28.531 27.531 1 44.78 91 HIS B N 1
ATOM 1567 C CA . HIS B 1 91 ? -33.031 27.266 28.234 1 44.78 91 HIS B CA 1
ATOM 1568 C C . HIS B 1 91 ? -31.938 26.234 27.906 1 44.78 91 HIS B C 1
ATOM 1570 O O . HIS B 1 91 ? -31.953 25.641 26.828 1 44.78 91 HIS B O 1
ATOM 1576 N N . ALA B 1 92 ? -30.703 26.516 27.906 1 42.81 92 ALA B N 1
ATOM 1577 C CA . ALA B 1 92 ? -29.625 25.531 28 1 42.81 92 ALA B CA 1
ATOM 1578 C C . ALA B 1 92 ? -30.062 24.328 28.844 1 42.81 92 ALA B C 1
ATOM 1580 O O . ALA B 1 92 ? -30.859 24.469 29.766 1 42.81 92 ALA B O 1
ATOM 1581 N N . THR B 1 93 ? -29.719 22.969 28.406 1 42.31 93 THR B N 1
ATOM 1582 C CA . THR B 1 93 ? -29.781 21.609 28.891 1 42.31 93 THR B CA 1
ATOM 1583 C C . THR B 1 93 ? -29.359 21.531 30.344 1 42.31 93 THR B C 1
ATOM 1585 O O . THR B 1 93 ? 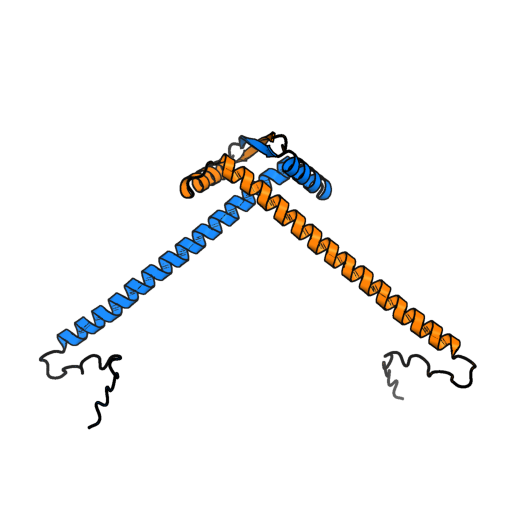-29.094 20.438 30.875 1 42.31 93 THR B O 1
ATOM 1588 N N . ASN B 1 94 ? -29.25 22.562 31.062 1 38.09 94 ASN B N 1
ATOM 1589 C CA . ASN B 1 94 ? -28.922 22.203 32.438 1 38.09 94 ASN B CA 1
ATOM 1590 C C . ASN B 1 94 ? -30.078 21.484 33.125 1 38.09 94 ASN B C 1
ATOM 1592 O O . ASN B 1 94 ? -30.891 22.125 33.812 1 38.09 94 ASN B O 1
ATOM 1596 N N . SER B 1 95 ? -30.984 20.781 32.469 1 37.12 95 SER B N 1
ATOM 1597 C CA . SER B 1 95 ? -31.906 20.016 33.312 1 37.12 95 SER B CA 1
ATOM 1598 C C . SER B 1 95 ? -31.141 19.203 34.375 1 37.12 95 SER B C 1
ATOM 1600 O O . SER B 1 95 ? -30.859 18.016 34.156 1 37.12 95 SER B O 1
ATOM 1602 N N . LEU B 1 96 ? -29.906 19.531 34.812 1 37.66 96 LEU B N 1
ATOM 1603 C CA . LEU B 1 96 ? -29.531 18.766 36 1 37.66 96 LEU B CA 1
ATOM 1604 C C . LEU B 1 96 ? -30.469 19.094 37.156 1 37.66 96 LEU B C 1
ATOM 1606 O O . LEU B 1 96 ? -30.438 20.203 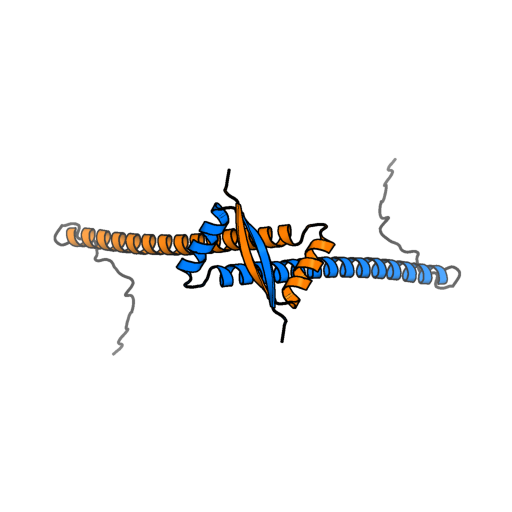37.688 1 37.66 96 LEU B O 1
ATOM 1610 N N . HIS B 1 97 ? -31.75 18.703 37.156 1 37.5 97 HIS B N 1
ATOM 1611 C CA . HIS B 1 97 ? -32.656 18.625 38.312 1 37.5 97 HIS B CA 1
ATOM 1612 C C . HIS B 1 97 ? -31.984 18.016 39.531 1 37.5 97 HIS B C 1
ATOM 1614 O O . HIS B 1 97 ? -31.688 16.828 39.531 1 37.5 97 HIS B O 1
ATOM 1620 N N . CYS B 1 98 ? -30.938 18.609 40.125 1 37.38 98 CYS B N 1
ATOM 1621 C CA . CYS B 1 98 ? -30.578 18.219 41.469 1 37.38 98 CYS B CA 1
ATOM 1622 C C . CYS B 1 98 ? -31.781 18.344 42.406 1 37.38 98 CYS B C 1
ATOM 1624 O O . CYS B 1 98 ? -32.281 19.438 42.625 1 37.38 98 CYS B O 1
ATOM 1626 N N . HIS B 1 99 ? -32.812 17.453 42.375 1 33.53 99 HIS B N 1
ATOM 1627 C CA . HIS B 1 99 ? -33.812 17.266 43.406 1 33.53 99 HIS B CA 1
ATOM 1628 C C . HIS B 1 99 ? -33.188 17.188 44.812 1 33.53 99 HIS B C 1
ATOM 1630 O O . HIS B 1 99 ? -32.594 16.172 45.156 1 33.53 99 HIS B O 1
ATOM 1636 N N . CYS B 1 100 ? -32.562 18.219 45.312 1 34.62 100 CYS B N 1
ATOM 1637 C CA . CYS B 1 100 ? -32.25 18.266 46.75 1 34.62 100 CYS B CA 1
ATOM 1638 C C . CYS B 1 100 ? -33.5 18.188 47.594 1 34.62 100 CYS B C 1
ATOM 1640 O O . CYS B 1 100 ? -34.375 19.062 47.531 1 34.62 100 CYS B O 1
ATOM 1642 N N . ILE B 1 101 ? -34.156 16.969 47.625 1 32.78 101 ILE B N 1
ATOM 1643 C CA . ILE B 1 101 ? -35.25 16.672 48.531 1 32.78 101 ILE B CA 1
ATOM 1644 C C . ILE B 1 101 ? -34.812 16.984 49.969 1 32.78 101 ILE B C 1
ATOM 1646 O O . ILE B 1 101 ? -33.75 16.562 50.406 1 32.78 101 ILE B O 1
ATOM 1650 N N . THR B 1 102 ? -35.688 17.781 50.781 1 30.56 102 THR B N 1
ATOM 1651 C CA . THR B 1 102 ? -35.875 17.812 52.219 1 30.56 102 THR B CA 1
ATOM 1652 C C . THR B 1 102 ? -36.125 16.422 52.781 1 30.56 102 THR B C 1
ATOM 1654 O O . THR B 1 102 ? -36.938 15.672 52.188 1 30.56 102 THR B O 1
#

pLDDT: mean 81.46, std 21.07, range [30.56, 98.94]

Solvent-accessible surface area (backbone atoms only — not comparable to full-atom values): 11679 Å² total; per-residue (Å²): 126,77,52,71,41,76,42,78,43,76,33,43,46,64,59,50,51,51,43,43,51,53,14,57,77,67,73,46,50,46,64,57,50,49,51,48,20,40,51,53,40,50,56,51,53,51,49,52,52,49,50,52,49,50,52,50,49,53,51,53,52,48,54,52,50,51,49,48,51,50,48,51,52,48,52,54,45,56,67,21,59,90,46,97,64,48,56,77,69,84,81,60,84,71,76,71,76,77,76,81,73,133,125,77,51,71,42,78,42,78,42,76,34,43,46,63,60,50,51,52,43,43,50,52,14,57,77,68,72,47,50,45,65,57,50,48,51,48,20,39,51,53,41,51,55,50,54,52,48,52,52,48,51,53,52,50,52,51,50,53,51,53,52,49,54,53,51,52,50,48,51,51,48,51,50,48,51,54,42,57,65,20,59,92,45,95,66,47,51,76,70,84,80,63,85,71,75,70,75,75,78,81,75,133

Organism: Shewanella oneidensis (strain ATCC 700550 / JCM 31522 / CIP 106686 / LMG 19005 / NCIMB 14063 / MR-1) (NCBI:txid211586)